Protein AF-A0A9E7EPS4-F1 (afdb_monomer_lite)

Foldseek 3Di:
DVVVVLVCVQCCQVPVPPFAEKEFEPVCLVVLLVQDFAWLLRQQPPQIDHDQPFAFQGKYFYHYRPDPGGFFIWGAHHHSVVSNVVVGDGGTRTDGGCPDCSNVPHPPPPDPDDDDPADPAAPDPDPVLNVVLVVLVVCCVPPVDPVSVVLNSLSRDDLLQQDEAELVVFCVVCVPPQVDAADDSHHYDYDPVDPDRPDHHHHDGDDSCPDPVNLQDDDHPLDPPDSRDDDWPDDDPVIPCAPQPDPVRPHHD

Sequence (253 aa):
MFMSMVHRCHTIPDNPDIMKKFQVDRGAIKFVLSGANIMCPGLTSPGGALDEEVLEETPVAIMAEGKQHALAIGYTKLSAKDIKTINKGIAVDNMHYLNDGLWKGIDLVAGGRGKKARRTAPMSDDVYLKLLVKLYRFLVRRTGSKFNAVILKRLFMSETSWPPIFLKRLITFMNGKDDKIAVIVGTVTDDKRVYEVPAIKVLLRGPKNASTAVNHFGKSPGVPHSHTNPYVRSKGRKFEGARGRRNSRGFRV

Organism: NCBI:txid320322

Structure (mmCIF, N/CA/C/O backbone):
data_AF-A0A9E7EPS4-F1
#
_entry.id   AF-A0A9E7EPS4-F1
#
loop_
_atom_site.group_PDB
_atom_site.id
_atom_site.type_symbol
_atom_site.label_atom_id
_atom_site.label_alt_id
_atom_site.label_comp_id
_atom_site.label_asym_id
_atom_site.label_entity_id
_atom_site.label_seq_id
_atom_site.pdbx_PDB_ins_code
_atom_site.Cartn_x
_atom_site.Cartn_y
_atom_site.Cartn_z
_atom_site.occupancy
_atom_site.B_iso_or_equiv
_atom_site.auth_seq_id
_atom_site.auth_comp_id
_atom_site.auth_asym_id
_atom_site.auth_atom_id
_atom_site.pdbx_PDB_model_num
ATOM 1 N N . MET A 1 1 ? -27.594 -1.404 35.028 1.00 35.81 1 MET A N 1
ATOM 2 C CA . MET A 1 1 ? -28.056 -0.091 35.532 1.00 35.81 1 MET A CA 1
ATOM 3 C C . MET A 1 1 ? -27.652 1.062 34.607 1.00 35.81 1 MET A C 1
ATOM 5 O O . MET A 1 1 ? -28.540 1.744 34.113 1.00 35.81 1 MET A O 1
ATOM 9 N N . PHE A 1 2 ? -26.368 1.206 34.248 1.00 27.19 2 PHE A N 1
ATOM 10 C CA . PHE A 1 2 ? -25.894 2.203 33.265 1.00 27.19 2 PHE A CA 1
ATOM 11 C C . PHE A 1 2 ? -26.658 2.174 31.924 1.00 27.19 2 PHE A C 1
ATOM 13 O O . PHE A 1 2 ? -27.168 3.193 31.471 1.00 27.19 2 PHE A O 1
ATOM 20 N N . MET A 1 3 ? -26.844 0.991 31.326 1.00 26.86 3 MET A N 1
ATOM 21 C CA . MET A 1 3 ? -27.487 0.860 30.005 1.00 26.86 3 MET A CA 1
ATOM 22 C C . MET A 1 3 ? -28.988 1.218 29.999 1.00 26.86 3 MET A C 1
ATOM 24 O O . MET A 1 3 ? -29.496 1.723 29.004 1.00 26.86 3 MET A O 1
ATOM 28 N N . SER A 1 4 ? -29.688 1.039 31.130 1.00 32.72 4 SER A N 1
ATOM 29 C CA . SER A 1 4 ? -31.097 1.449 31.289 1.00 32.72 4 SER A CA 1
ATOM 30 C C . SER A 1 4 ? -31.279 2.950 31.534 1.00 32.72 4 SER A C 1
ATOM 32 O O . SER A 1 4 ? -32.398 3.452 31.460 1.00 32.72 4 SER A O 1
ATOM 34 N N . MET A 1 5 ? -30.201 3.654 31.885 1.00 40.72 5 MET A N 1
ATOM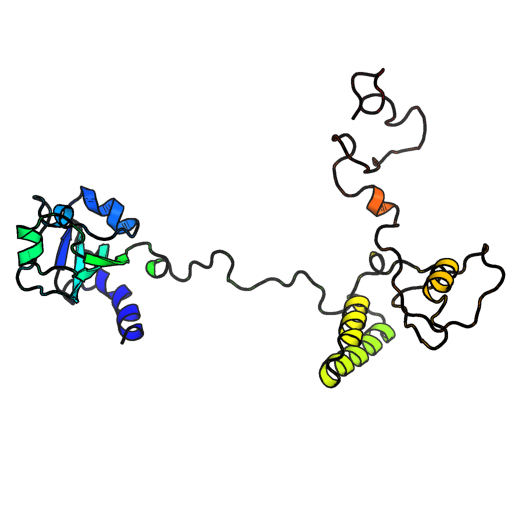 35 C CA . MET A 1 5 ? -30.201 5.101 32.097 1.00 40.72 5 MET A CA 1
ATOM 36 C C . MET A 1 5 ? -29.919 5.825 30.776 1.00 40.72 5 MET A C 1
ATOM 38 O O . MET A 1 5 ? -30.618 6.771 30.444 1.00 40.72 5 MET A O 1
ATOM 42 N N . VAL A 1 6 ? -29.023 5.277 29.945 1.00 43.47 6 VAL A N 1
ATOM 43 C CA . VAL A 1 6 ? -28.695 5.809 28.607 1.00 43.47 6 VAL A CA 1
ATOM 44 C C . VAL A 1 6 ? -29.912 5.856 27.669 1.00 43.47 6 VAL A C 1
ATOM 46 O O . VAL A 1 6 ? -30.093 6.848 26.973 1.00 43.47 6 VAL A O 1
ATOM 49 N N . HIS A 1 7 ? -30.791 4.841 27.678 1.00 42.69 7 HIS A N 1
ATOM 50 C CA . HIS A 1 7 ? -32.054 4.894 26.915 1.00 42.69 7 HIS A CA 1
ATOM 51 C C . HIS A 1 7 ? -33.043 5.946 27.448 1.00 42.69 7 HIS A C 1
ATOM 53 O O . HIS A 1 7 ? -33.836 6.474 26.677 1.00 42.69 7 HIS A O 1
ATOM 59 N N . ARG A 1 8 ? -32.983 6.280 28.746 1.00 43.56 8 ARG A N 1
ATOM 60 C CA . ARG A 1 8 ? -33.836 7.306 29.368 1.00 43.56 8 ARG A CA 1
ATOM 61 C C . ARG A 1 8 ? -33.290 8.728 29.197 1.00 43.56 8 ARG A C 1
ATOM 63 O O . ARG A 1 8 ? -34.082 9.663 29.168 1.00 43.56 8 ARG A O 1
ATOM 70 N N . CYS A 1 9 ? -31.980 8.906 28.998 1.00 48.25 9 CYS A N 1
ATOM 71 C CA . CYS A 1 9 ? -31.356 10.208 28.713 1.00 48.25 9 CYS A CA 1
ATOM 72 C C . CYS A 1 9 ? -31.923 10.894 27.462 1.00 48.25 9 CYS A C 1
ATOM 74 O O . CYS A 1 9 ? -32.048 12.113 27.454 1.00 48.25 9 CYS A O 1
ATOM 76 N N . HIS A 1 10 ? -32.326 10.128 26.443 1.00 51.62 10 HIS A N 1
ATOM 77 C CA . HIS A 1 10 ? -32.941 10.677 25.228 1.00 51.62 10 HIS A CA 1
ATOM 78 C C . HIS A 1 10 ? -34.393 11.140 25.438 1.00 51.62 10 HIS A C 1
ATOM 80 O O . HIS A 1 10 ? -34.855 12.008 24.714 1.00 51.62 10 HIS A O 1
ATOM 86 N N . THR A 1 11 ? -35.095 10.592 26.438 1.00 50.38 11 THR A N 1
ATOM 87 C CA . THR A 1 11 ? -36.493 10.940 26.769 1.00 50.38 11 THR A CA 1
ATOM 88 C C . THR A 1 11 ? -36.623 12.049 27.820 1.00 50.38 11 THR A C 1
ATOM 90 O O . THR A 1 11 ? -37.720 12.526 28.083 1.00 50.38 11 THR A O 1
ATOM 93 N N . ILE A 1 12 ? -35.516 12.447 28.454 1.00 56.62 12 ILE A N 1
ATOM 94 C CA . ILE A 1 12 ? -35.470 13.496 29.489 1.00 56.62 12 ILE A CA 1
ATOM 95 C C . ILE A 1 12 ? -35.707 14.922 28.951 1.00 56.62 12 ILE A C 1
ATOM 97 O O . ILE A 1 12 ? -36.368 15.694 29.644 1.00 56.62 12 ILE A O 1
ATOM 101 N N . PRO A 1 13 ? -35.246 15.298 27.741 1.00 55.12 13 PRO A N 1
ATOM 102 C CA . PRO A 1 13 ? -35.658 16.547 27.103 1.00 55.12 13 PRO A CA 1
ATOM 103 C C . PRO A 1 13 ? -37.181 16.644 26.952 1.00 55.12 13 PRO A C 1
ATOM 105 O O . PRO A 1 13 ? -37.733 17.717 27.167 1.00 55.12 13 PRO A O 1
ATOM 108 N N . ASP A 1 14 ? -37.841 15.521 26.646 1.00 54.41 14 ASP A N 1
ATOM 109 C CA . ASP A 1 14 ? -39.286 15.453 26.400 1.00 54.41 14 ASP A CA 1
ATOM 110 C C . ASP A 1 14 ? -40.120 15.332 27.693 1.00 54.41 14 ASP A C 1
ATOM 112 O O . ASP A 1 14 ? -41.301 15.666 27.688 1.00 54.41 14 ASP A O 1
ATOM 116 N N . ASN A 1 15 ? -39.521 14.889 28.809 1.00 57.03 15 ASN A N 1
ATOM 117 C CA . ASN A 1 15 ? -40.166 14.761 30.125 1.00 57.03 15 ASN A CA 1
ATOM 118 C C . ASN A 1 15 ? -39.258 15.298 31.254 1.00 57.03 15 ASN A C 1
ATOM 120 O O . ASN A 1 15 ? -38.544 14.524 31.906 1.00 57.03 15 ASN A O 1
ATOM 124 N N . PRO A 1 16 ? -39.288 16.614 31.527 1.00 57.41 16 PRO A N 1
ATOM 125 C CA . PRO A 1 16 ? -38.368 17.260 32.462 1.00 57.41 16 PRO A CA 1
ATOM 126 C C . PRO A 1 16 ? -38.610 16.911 33.943 1.00 57.41 16 PRO A C 1
ATOM 128 O O . PRO A 1 16 ? -37.727 17.148 34.761 1.00 57.41 16 PRO A O 1
ATOM 131 N N . ASP A 1 17 ? -39.760 16.339 34.315 1.00 63.94 17 ASP A N 1
ATOM 132 C CA . ASP A 1 17 ? -40.150 16.091 35.720 1.00 63.94 17 ASP A CA 1
ATOM 133 C C . ASP A 1 17 ? -39.676 14.748 36.305 1.00 63.94 17 ASP A C 1
ATOM 135 O O . ASP A 1 17 ? -39.975 14.420 37.449 1.00 63.94 17 ASP A O 1
ATOM 139 N N . ILE A 1 18 ? -38.917 13.956 35.545 1.00 70.19 18 ILE A N 1
ATOM 140 C CA . ILE A 1 18 ? -38.462 12.622 35.979 1.00 70.19 18 ILE A CA 1
ATOM 141 C C . ILE A 1 18 ? -37.335 12.705 37.030 1.00 70.19 18 ILE A C 1
ATOM 143 O O . ILE A 1 18 ? -37.100 11.744 37.764 1.00 70.19 18 ILE A O 1
ATOM 147 N N . MET A 1 19 ? -36.622 13.833 37.114 1.00 75.31 19 MET A N 1
ATOM 148 C CA . MET A 1 19 ? -35.466 14.019 37.999 1.00 75.31 19 MET A CA 1
ATOM 149 C C . MET A 1 19 ? -35.518 15.363 38.725 1.00 75.31 19 MET A C 1
ATOM 151 O O . MET A 1 19 ? -36.170 16.308 38.280 1.00 75.31 19 MET A O 1
ATOM 155 N N . LYS A 1 20 ? -34.776 15.456 39.833 1.00 83.38 20 LYS A N 1
ATOM 156 C CA . LYS A 1 20 ? -34.516 16.720 40.528 1.00 83.38 20 LYS A CA 1
ATOM 157 C C . LYS A 1 20 ? -33.780 17.684 39.589 1.00 83.38 20 LYS A C 1
ATOM 159 O O . LYS A 1 20 ? -32.981 17.248 38.757 1.00 83.38 20 LYS A O 1
ATOM 164 N N . LYS A 1 21 ? -34.079 18.982 39.693 1.00 85.75 21 LYS A N 1
ATOM 165 C CA . LYS A 1 21 ? -33.663 20.003 38.718 1.00 85.75 21 LYS A CA 1
ATOM 166 C C . LYS A 1 21 ? -32.763 21.044 39.360 1.00 85.75 21 LYS A C 1
ATOM 168 O O . LYS A 1 21 ? -33.126 21.606 40.388 1.00 85.75 21 LYS A O 1
ATOM 173 N N . PHE A 1 22 ? -31.662 21.368 38.694 1.00 88.25 22 PHE A N 1
ATOM 174 C CA . PHE A 1 22 ? -30.873 22.572 38.950 1.00 88.25 22 PHE A CA 1
ATOM 175 C C . PHE A 1 22 ? -30.935 23.489 37.737 1.00 88.25 22 PHE A C 1
ATOM 177 O O . PHE A 1 22 ? -30.907 23.020 36.603 1.00 88.25 22 PHE A O 1
ATOM 184 N N . GLN A 1 23 ? -31.004 24.794 37.965 1.00 88.88 23 GLN A N 1
ATOM 185 C CA . GLN A 1 23 ? -31.004 25.798 36.911 1.00 88.88 23 GLN A CA 1
ATOM 186 C C . GLN A 1 23 ? -29.657 26.509 36.872 1.00 88.88 23 GLN A C 1
ATOM 188 O O . GLN A 1 23 ? -29.150 26.949 37.902 1.00 88.88 23 GLN A O 1
ATOM 193 N N . VAL A 1 24 ? -29.102 26.614 35.668 1.00 88.38 24 VAL A N 1
ATOM 194 C CA . VAL A 1 24 ? -27.830 27.274 35.379 1.00 88.38 24 VAL A CA 1
ATOM 195 C C . VAL A 1 24 ? -28.083 28.614 34.691 1.00 88.38 24 VAL A C 1
ATOM 197 O O . VAL A 1 24 ? -28.964 28.725 33.831 1.00 88.38 24 VAL A O 1
ATOM 200 N N . ASP A 1 25 ? -27.281 29.615 35.045 1.00 88.06 25 ASP A N 1
ATOM 201 C CA . ASP A 1 25 ? -27.338 30.950 34.453 1.00 88.06 25 ASP A CA 1
ATOM 202 C C . ASP A 1 25 ? -26.981 31.000 32.960 1.00 88.06 25 ASP A C 1
ATOM 204 O O . ASP A 1 25 ? -26.343 30.108 32.392 1.00 88.06 25 ASP A O 1
ATOM 208 N N . ARG A 1 26 ? -27.361 32.101 32.295 1.00 83.25 26 ARG A N 1
ATOM 209 C CA . ARG A 1 26 ? -27.045 32.320 30.869 1.00 83.25 26 ARG A CA 1
ATOM 210 C C . ARG A 1 26 ? -25.553 32.223 30.539 1.00 83.25 26 ARG A C 1
ATOM 212 O O . ARG A 1 26 ? -25.209 31.810 29.429 1.00 83.25 26 ARG A O 1
ATOM 219 N N . GLY A 1 27 ? -24.680 32.610 31.470 1.00 83.38 27 GLY A N 1
ATOM 220 C CA . GLY A 1 27 ? -23.228 32.613 31.285 1.00 83.38 27 GLY A CA 1
ATOM 221 C C . GLY A 1 27 ? -22.645 31.206 31.166 1.00 83.38 27 GLY A C 1
ATOM 222 O O . GLY A 1 27 ? -21.786 30.960 30.314 1.00 83.38 27 GLY A O 1
ATOM 223 N N . ALA A 1 28 ? -23.151 30.261 31.958 1.00 83.56 28 ALA A N 1
ATOM 224 C CA . ALA A 1 28 ? -22.661 28.892 31.989 1.00 83.56 28 ALA A CA 1
ATOM 225 C C . ALA A 1 28 ? -23.254 27.981 30.895 1.00 83.56 28 ALA A C 1
ATOM 227 O O . ALA A 1 28 ? -22.637 26.963 30.576 1.00 83.56 28 ALA A O 1
ATOM 228 N N . ILE A 1 29 ? -24.356 28.360 30.224 1.00 85.94 29 ILE A N 1
ATOM 229 C CA . ILE A 1 29 ? -24.986 27.557 29.144 1.00 85.94 29 ILE A CA 1
ATOM 230 C C . ILE A 1 29 ? -23.969 27.112 28.081 1.00 85.94 29 ILE A C 1
ATOM 232 O O . ILE A 1 29 ? -23.936 25.942 27.696 1.00 85.94 29 ILE A O 1
ATOM 236 N N . LYS A 1 30 ? -23.117 28.027 27.599 1.00 83.50 30 LYS A N 1
ATOM 237 C CA . LYS A 1 30 ? -22.128 27.722 26.549 1.00 83.50 30 LYS A CA 1
ATOM 238 C C . LYS A 1 30 ? -21.113 26.667 27.004 1.00 83.50 30 LYS A C 1
ATOM 240 O O . LYS A 1 30 ? -20.706 25.824 26.205 1.00 83.50 30 LYS A O 1
ATOM 245 N N . PHE A 1 31 ? -20.710 26.718 28.270 1.00 86.44 31 PHE A N 1
ATOM 246 C CA . PHE A 1 31 ? -19.726 25.801 28.841 1.00 86.44 31 PHE A CA 1
ATOM 247 C C . PHE A 1 31 ? -20.326 24.411 29.062 1.00 86.44 31 PHE A C 1
ATOM 249 O O . PHE A 1 31 ? -19.688 23.418 28.720 1.00 86.44 31 PHE A O 1
ATOM 256 N N . VAL A 1 32 ? -21.581 24.338 29.516 1.00 85.62 32 VAL A N 1
ATOM 257 C CA . VAL A 1 32 ? -22.315 23.071 29.665 1.00 85.62 32 VAL A CA 1
ATOM 258 C C . VAL A 1 32 ? -22.517 22.385 28.311 1.00 85.62 32 VAL A C 1
ATOM 260 O O . VAL A 1 32 ? -22.244 21.195 28.186 1.00 85.62 32 VAL A O 1
ATOM 263 N N . LEU A 1 33 ? -22.885 23.139 27.266 1.00 83.19 33 LEU A N 1
ATOM 264 C CA . LEU A 1 33 ? -22.990 22.630 25.887 1.00 83.19 33 LEU A CA 1
ATOM 265 C C . LEU A 1 33 ? -21.646 22.218 25.267 1.00 83.19 33 LEU A C 1
ATOM 267 O O . LEU A 1 33 ? -21.624 21.561 24.229 1.00 83.19 33 LEU A O 1
ATOM 271 N N . SER A 1 34 ? -20.534 22.623 25.879 1.00 82.62 34 SER A N 1
ATOM 272 C CA . SER A 1 34 ? -19.182 22.206 25.491 1.00 82.62 34 SER A CA 1
ATOM 273 C C . SER A 1 34 ? -18.674 21.025 26.331 1.00 82.62 34 SER A C 1
ATOM 275 O O . SER A 1 34 ? -17.521 20.628 26.179 1.00 82.62 34 SER A O 1
ATOM 277 N N . GLY A 1 35 ? -19.506 20.478 27.226 1.00 82.69 35 GLY A N 1
ATOM 278 C CA . GLY A 1 35 ? -19.168 19.341 28.082 1.00 82.69 35 GLY A CA 1
ATOM 279 C C . GLY A 1 35 ? -18.370 19.676 29.338 1.00 82.69 35 GLY A C 1
ATOM 280 O O . GLY A 1 35 ? -17.781 18.779 29.934 1.00 82.69 35 GLY A O 1
ATOM 281 N N . ALA A 1 36 ? -18.322 20.943 29.755 1.00 87.50 36 ALA A N 1
ATOM 282 C CA . ALA A 1 36 ? -17.682 21.308 31.015 1.00 87.50 36 ALA A CA 1
ATOM 283 C C . ALA A 1 36 ? -18.508 20.835 32.226 1.00 87.50 36 ALA A C 1
ATOM 285 O O . ALA A 1 36 ? -19.740 20.748 32.158 1.00 87.50 36 ALA A O 1
ATOM 286 N N . ASN A 1 37 ? -17.822 20.582 33.344 1.00 90.62 37 ASN A N 1
ATOM 287 C CA . ASN A 1 37 ? -18.461 20.377 34.645 1.00 90.62 37 ASN A CA 1
ATOM 288 C C . ASN A 1 37 ? -19.099 21.677 35.145 1.00 90.62 37 ASN A C 1
ATOM 290 O O . ASN A 1 37 ? -18.648 22.776 34.810 1.00 90.62 37 ASN A O 1
ATOM 294 N N . ILE A 1 38 ? -20.133 21.550 35.973 1.00 89.25 38 ILE A N 1
ATOM 295 C CA . ILE A 1 38 ? -20.879 22.704 36.474 1.00 89.25 38 ILE A CA 1
ATOM 296 C C . ILE A 1 38 ? -20.279 23.149 37.796 1.00 89.25 38 ILE A C 1
ATOM 298 O O . ILE A 1 38 ? -20.146 22.377 38.746 1.00 89.25 38 ILE A O 1
ATOM 302 N N . MET A 1 39 ? -19.920 24.425 37.838 1.00 90.88 39 MET A N 1
ATOM 303 C CA . MET A 1 39 ? -19.278 25.061 38.980 1.00 90.88 39 MET A CA 1
ATOM 304 C C . MET A 1 39 ? -20.328 25.696 39.895 1.00 90.88 39 MET A C 1
ATOM 306 O O . MET A 1 39 ? -21.335 26.206 39.401 1.00 90.88 39 MET A O 1
ATOM 310 N N . CYS A 1 40 ? -20.066 25.739 41.206 1.00 87.44 40 CYS A N 1
ATOM 311 C CA . CYS A 1 40 ? -20.977 26.344 42.190 1.00 87.44 40 CYS A CA 1
ATOM 312 C C . CYS A 1 40 ? -21.449 27.767 41.810 1.00 87.44 40 CYS A C 1
ATOM 314 O O . CYS A 1 40 ? -22.654 28.003 41.881 1.00 87.44 40 CYS A O 1
ATOM 316 N N . PRO A 1 41 ? -20.581 28.681 41.313 1.00 87.38 41 PRO A N 1
ATOM 317 C CA . PRO A 1 41 ? -20.998 30.036 40.933 1.00 87.38 41 PRO A CA 1
ATOM 318 C C . PRO A 1 41 ? -22.074 30.103 39.843 1.00 87.38 41 PRO A C 1
ATOM 320 O O . PRO A 1 41 ? -22.850 31.050 39.815 1.00 87.38 41 PRO A O 1
ATOM 323 N N . GLY A 1 42 ? -22.132 29.109 38.948 1.00 84.50 42 GLY A N 1
ATOM 324 C CA . GLY A 1 42 ? -23.128 29.069 37.869 1.00 84.50 42 GLY A CA 1
ATOM 325 C C . GLY A 1 42 ? -24.531 28.668 38.338 1.00 84.50 42 GLY A C 1
ATOM 326 O O . GLY A 1 42 ? -25.482 28.777 37.566 1.00 84.50 42 GLY A O 1
ATOM 327 N N . LEU A 1 43 ? -24.651 28.188 39.583 1.00 84.81 43 LEU A N 1
ATOM 328 C CA . LEU A 1 43 ? -25.903 27.771 40.225 1.00 84.81 43 LEU A CA 1
ATOM 329 C C . LEU A 1 43 ? -26.359 28.741 41.325 1.00 84.81 43 LEU A C 1
ATOM 331 O O . LEU A 1 43 ? -27.538 28.766 41.663 1.00 84.81 43 LEU A O 1
ATOM 335 N N . THR A 1 44 ? -25.435 29.514 41.901 1.00 84.81 44 THR A N 1
ATOM 336 C CA . THR A 1 44 ? -25.691 30.480 42.985 1.00 84.81 44 THR A CA 1
ATOM 337 C C . THR A 1 44 ? -25.866 31.918 42.488 1.00 84.81 44 THR A C 1
ATOM 339 O O . THR A 1 44 ? -26.144 32.815 43.285 1.00 84.81 44 THR A O 1
ATOM 342 N N . SER A 1 45 ? -25.688 32.165 41.189 1.00 83.62 45 SER A N 1
ATOM 343 C CA . SER A 1 45 ? -25.927 33.465 40.563 1.00 83.62 45 SER A CA 1
ATOM 344 C C . SER A 1 45 ? -27.433 33.788 40.487 1.00 83.62 45 SER A C 1
ATOM 346 O O . SER A 1 45 ? -28.261 32.895 40.652 1.00 83.62 45 SER A O 1
ATOM 348 N N . PRO A 1 46 ? -27.839 35.047 40.218 1.00 80.81 46 PRO A N 1
ATOM 349 C CA . PRO A 1 46 ? -29.255 35.445 40.214 1.00 80.81 46 PRO A CA 1
ATOM 350 C C . PRO A 1 46 ? -30.153 34.670 39.233 1.00 80.81 46 PRO A C 1
ATOM 352 O O . PRO A 1 46 ? -31.368 34.651 39.402 1.00 80.81 46 PRO A O 1
ATOM 355 N N . GLY A 1 47 ? -29.563 34.064 38.197 1.00 79.12 47 GLY A N 1
ATOM 356 C CA . GLY A 1 47 ? -30.256 33.215 37.222 1.00 79.12 47 GLY A CA 1
ATOM 357 C C . GLY A 1 47 ? -30.214 31.718 37.548 1.00 79.12 47 GLY A C 1
ATOM 358 O O . GLY A 1 47 ? -30.841 30.927 36.839 1.00 79.12 47 GLY A O 1
ATOM 359 N N . GLY A 1 48 ? -29.476 31.328 38.591 1.00 81.56 48 GLY A N 1
ATOM 360 C CA . GLY A 1 48 ? -29.345 29.958 39.063 1.00 81.56 48 GLY A CA 1
ATOM 361 C C . GLY A 1 48 ? -30.378 29.615 40.136 1.00 81.56 48 GLY A C 1
ATOM 362 O O . GLY A 1 48 ? -30.725 30.436 40.983 1.00 81.56 48 GLY A O 1
ATOM 363 N N . ALA A 1 49 ? -30.892 28.388 40.092 1.00 83.50 49 ALA A N 1
ATOM 364 C CA . ALA A 1 49 ? -31.848 27.881 41.071 1.00 83.50 49 ALA A CA 1
ATOM 365 C C . ALA A 1 49 ? -31.468 26.459 41.486 1.00 83.50 49 ALA A C 1
ATOM 367 O O . ALA A 1 49 ? -31.108 25.623 40.655 1.00 83.50 49 ALA A O 1
ATOM 368 N N . LEU A 1 50 ? -31.553 26.196 42.787 1.00 83.56 50 LEU A N 1
ATOM 369 C CA . LEU A 1 50 ? -31.164 24.938 43.416 1.00 83.56 50 LEU A CA 1
ATOM 370 C C . LEU A 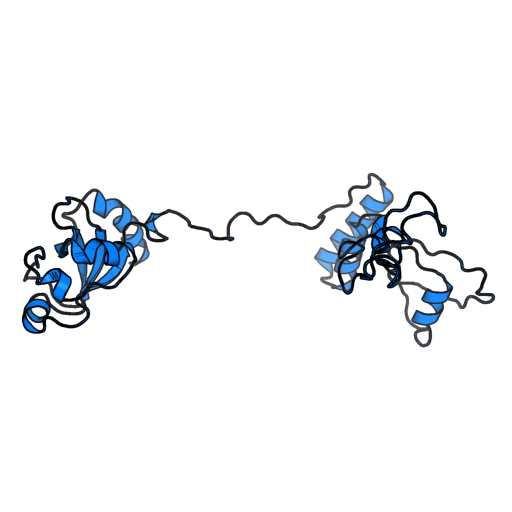1 50 ? -32.360 24.375 44.181 1.00 83.56 50 LEU A C 1
ATOM 372 O O . LEU A 1 50 ? -32.988 25.104 44.949 1.00 83.56 50 LEU A O 1
ATOM 376 N N . ASP A 1 51 ? -32.632 23.085 44.007 1.00 83.31 51 ASP A N 1
ATOM 377 C CA . ASP A 1 51 ? -33.528 22.335 44.889 1.00 83.31 51 ASP A CA 1
ATOM 378 C C . ASP A 1 51 ? -32.747 21.930 46.154 1.00 83.31 51 ASP A C 1
ATOM 380 O O . ASP A 1 51 ? -31.702 21.282 46.070 1.00 83.31 51 ASP A O 1
ATOM 384 N N . GLU A 1 52 ? -33.214 22.365 47.326 1.00 77.44 52 GLU A N 1
ATOM 385 C CA . GLU A 1 52 ? -32.497 22.238 48.604 1.00 77.44 52 GLU A CA 1
ATOM 386 C C . GLU A 1 52 ? -32.499 20.816 49.180 1.00 77.44 52 GLU A C 1
ATOM 388 O O . GLU A 1 52 ? -31.735 20.522 50.102 1.00 77.44 52 GLU A O 1
ATOM 393 N N . GLU A 1 53 ? -33.330 19.928 48.635 1.00 80.31 53 GLU A N 1
ATOM 394 C CA . GLU A 1 53 ? -33.461 18.542 49.092 1.00 80.31 53 GLU A CA 1
ATOM 395 C C . GLU A 1 53 ? -32.398 17.604 48.499 1.00 80.31 53 GLU A C 1
ATOM 397 O O . GLU A 1 53 ? -32.350 16.421 48.837 1.00 80.31 53 GLU A O 1
ATOM 402 N N . VAL A 1 54 ? -31.550 18.102 47.596 1.00 81.88 54 VAL A N 1
ATOM 403 C CA . VAL A 1 54 ? -30.593 17.270 46.862 1.00 81.88 54 VAL A CA 1
ATOM 404 C C . VAL A 1 54 ? -29.331 17.016 47.692 1.00 81.88 54 VAL A C 1
ATOM 406 O O . VAL A 1 54 ? -28.603 17.941 48.069 1.00 81.88 54 VAL A O 1
ATOM 409 N N . LEU A 1 55 ? -29.070 15.732 47.942 1.00 83.25 55 LEU A N 1
ATOM 410 C CA . LEU A 1 55 ? -27.883 15.226 48.629 1.00 83.25 55 LEU A CA 1
ATOM 411 C C . LEU A 1 55 ? -26.716 15.007 47.649 1.00 83.25 55 LEU A C 1
ATOM 413 O O . LEU A 1 55 ? -26.851 15.150 46.429 1.00 83.25 55 LEU A O 1
ATOM 417 N N . GLU A 1 56 ? -25.550 14.666 48.190 1.00 84.81 56 GLU A N 1
ATOM 418 C CA . GLU A 1 56 ? -24.386 14.249 47.401 1.00 84.81 56 GLU A CA 1
ATOM 419 C C . GLU A 1 56 ? -24.688 12.978 46.585 1.00 84.81 56 GLU A C 1
ATOM 421 O O . GLU A 1 56 ? -25.580 12.201 46.926 1.00 84.81 56 GLU A O 1
ATOM 426 N N . GLU A 1 57 ? -23.981 12.800 45.466 1.00 85.69 57 GLU A N 1
ATOM 427 C CA . GLU A 1 57 ? -24.086 11.655 44.544 1.00 85.69 57 GLU A CA 1
ATOM 428 C C . GLU A 1 57 ? -25.481 11.408 43.936 1.00 85.69 57 GLU A C 1
ATOM 430 O O . GLU A 1 57 ? -25.771 10.342 43.385 1.00 85.69 57 GLU A O 1
ATOM 435 N N . THR A 1 58 ? -26.361 12.407 43.968 1.00 83.44 58 THR A N 1
ATOM 436 C CA . THR A 1 58 ? -27.715 12.306 43.415 1.00 83.44 58 THR A CA 1
ATOM 437 C C . THR A 1 58 ? -27.710 12.710 41.932 1.00 83.44 58 THR A C 1
ATOM 439 O O . THR A 1 58 ? -27.048 13.684 41.564 1.00 83.44 58 THR A O 1
ATOM 442 N N . PRO A 1 59 ? -28.420 11.988 41.041 1.00 85.88 59 PRO A N 1
ATOM 443 C CA . PRO A 1 59 ? -28.542 12.386 39.642 1.00 85.88 59 PRO A CA 1
ATOM 444 C C . PRO A 1 59 ? -29.466 13.601 39.504 1.00 85.88 59 PRO A C 1
ATOM 446 O O . PRO A 1 59 ? -30.582 13.609 40.029 1.00 85.88 59 PRO A O 1
ATOM 449 N N . VAL A 1 60 ? -29.017 14.614 38.764 1.00 87.00 60 VAL A N 1
ATOM 450 C CA . VAL A 1 60 ? -29.734 15.886 38.603 1.00 87.00 60 VAL A CA 1
ATOM 451 C C . VAL A 1 60 ? -29.830 16.269 37.128 1.00 87.00 60 VAL A C 1
ATOM 453 O O . VAL A 1 60 ? -28.868 16.132 36.365 1.00 87.00 60 VAL A O 1
ATOM 456 N N . ALA A 1 61 ? -31.000 16.768 36.727 1.00 87.00 61 ALA A N 1
ATOM 457 C CA . ALA A 1 61 ? -31.213 17.409 35.435 1.00 87.00 61 ALA A CA 1
ATOM 458 C C . ALA A 1 61 ? -30.802 18.883 35.510 1.00 87.00 61 ALA A C 1
ATOM 460 O O . ALA A 1 61 ? -31.207 19.606 36.422 1.00 87.00 61 ALA A O 1
ATOM 461 N N . ILE A 1 62 ? -30.031 19.344 34.530 1.00 87.50 62 ILE A N 1
ATOM 462 C CA . ILE A 1 62 ? -29.557 20.725 34.461 1.00 87.50 62 ILE A CA 1
ATOM 463 C C . ILE A 1 62 ? -30.382 21.493 33.434 1.00 87.50 62 ILE A C 1
ATOM 465 O O . ILE A 1 62 ? -30.328 21.208 32.238 1.00 87.50 62 ILE A O 1
ATOM 469 N N . MET A 1 63 ? -31.119 22.490 33.904 1.00 87.00 63 MET A N 1
ATOM 470 C CA . MET A 1 63 ? -31.990 23.360 33.123 1.00 87.00 63 MET A CA 1
ATOM 471 C C . MET A 1 63 ? -31.277 24.669 32.775 1.00 87.00 63 MET A C 1
ATOM 473 O O . MET A 1 63 ? -30.473 25.181 33.554 1.00 87.00 63 MET A O 1
ATOM 477 N N . ALA A 1 64 ? -31.588 25.234 31.608 1.00 84.88 64 ALA A N 1
ATOM 478 C CA . ALA A 1 64 ? -31.127 26.573 31.249 1.00 84.88 64 ALA A CA 1
ATOM 479 C C . ALA A 1 64 ? -32.100 27.634 31.767 1.00 84.88 64 ALA A C 1
ATOM 481 O O . ALA A 1 64 ? -33.313 27.476 31.617 1.00 84.88 64 ALA A O 1
ATOM 482 N N . GLU A 1 65 ? -31.578 28.760 32.246 1.00 82.00 65 GLU A N 1
ATOM 483 C CA . GLU A 1 65 ? -32.383 29.957 32.479 1.00 82.00 65 GLU A CA 1
ATOM 484 C C . GLU A 1 65 ? -33.194 30.329 31.215 1.00 82.00 65 GLU A C 1
ATOM 486 O O . GLU A 1 65 ? -32.643 30.552 30.132 1.00 82.00 65 GLU A O 1
ATOM 491 N N . GLY A 1 66 ? -34.525 30.361 31.343 1.00 79.31 66 GLY A N 1
ATOM 492 C CA . GLY A 1 66 ? -35.445 30.722 30.259 1.00 79.31 66 GLY A CA 1
ATOM 493 C C . GLY A 1 66 ? -35.754 29.616 29.241 1.00 79.31 66 GLY A C 1
ATOM 494 O O . GLY A 1 66 ? -36.369 29.910 28.215 1.00 79.31 66 GLY A O 1
ATOM 495 N N . LYS A 1 67 ? -35.362 28.354 29.485 1.00 77.56 67 LYS A N 1
ATOM 496 C CA . LYS A 1 67 ? -35.715 27.213 28.618 1.00 77.56 67 LYS A CA 1
ATOM 497 C C . LYS A 1 67 ? -36.447 26.109 29.377 1.00 77.56 67 LYS A C 1
ATOM 499 O O . LYS A 1 67 ? -36.163 25.840 30.534 1.00 77.56 67 LYS A O 1
ATOM 504 N N . GLN A 1 68 ? -37.343 25.427 28.664 1.00 71.50 68 GLN A N 1
ATOM 505 C CA . GLN A 1 68 ? -38.156 24.325 29.199 1.00 71.50 68 GLN A CA 1
ATOM 506 C C . GLN A 1 68 ? -37.460 22.952 29.152 1.00 71.50 68 GLN A C 1
ATOM 508 O O . GLN A 1 68 ? -37.924 22.019 29.793 1.00 71.50 68 GLN A O 1
ATOM 513 N N . HIS A 1 69 ? -36.352 22.820 28.413 1.00 77.38 69 HIS A N 1
ATOM 514 C CA . HIS A 1 69 ? -35.664 21.543 28.184 1.00 77.38 69 HIS A CA 1
ATOM 515 C C . HIS A 1 69 ? -34.335 21.480 28.948 1.00 77.38 69 HIS A C 1
ATOM 517 O O . HIS A 1 69 ? -33.631 22.491 29.059 1.00 77.38 69 HIS A O 1
ATOM 523 N N . ALA A 1 70 ? -33.974 20.285 29.419 1.00 80.12 70 ALA A N 1
ATOM 524 C CA . ALA A 1 70 ? -32.692 20.033 30.069 1.00 80.12 70 ALA A CA 1
ATOM 525 C C . ALA A 1 70 ? -31.522 20.153 29.073 1.00 80.12 70 ALA A C 1
ATOM 527 O O . ALA A 1 70 ? -31.585 19.670 27.943 1.00 80.12 70 ALA A O 1
ATOM 528 N N . LEU A 1 71 ? -30.442 20.801 29.507 1.00 81.94 71 LEU A N 1
ATOM 529 C CA . LEU A 1 71 ? -29.190 20.949 28.763 1.00 81.94 71 LEU A CA 1
ATOM 530 C C . LEU A 1 71 ? -28.233 19.785 28.998 1.00 81.94 71 LEU A C 1
ATOM 532 O O . LEU A 1 71 ? -27.473 19.429 28.101 1.00 81.94 71 LEU A O 1
ATOM 536 N N . ALA A 1 72 ? -28.210 19.258 30.218 1.00 84.62 72 ALA A N 1
ATOM 537 C CA . ALA A 1 72 ? -27.276 18.224 30.629 1.00 84.62 72 ALA A CA 1
ATOM 538 C C . ALA A 1 72 ? -27.821 17.418 31.808 1.00 84.62 72 ALA A C 1
ATOM 540 O O . ALA A 1 72 ? -28.770 17.822 32.481 1.00 84.62 72 ALA A O 1
ATOM 541 N N . ILE A 1 73 ? -27.200 16.270 32.044 1.00 86.81 73 ILE A N 1
ATOM 542 C CA . ILE A 1 73 ? -27.462 15.362 33.153 1.00 86.81 73 ILE A CA 1
ATOM 543 C C . ILE A 1 73 ? -26.124 15.093 33.831 1.00 86.81 73 ILE A C 1
ATOM 545 O O . ILE A 1 73 ? -25.115 14.834 33.165 1.00 86.81 73 ILE A O 1
ATOM 549 N N . GLY A 1 74 ? -26.118 15.138 35.157 1.00 87.94 74 GLY A N 1
ATOM 550 C CA . GLY A 1 74 ? -24.913 14.923 35.943 1.00 87.94 74 GLY A CA 1
ATOM 551 C C . GLY A 1 74 ? -25.198 14.416 37.348 1.00 87.94 74 GLY A C 1
ATOM 552 O O . GLY A 1 74 ? -26.354 14.320 37.757 1.00 87.94 74 GLY A O 1
ATOM 553 N N . TYR A 1 75 ? -24.132 14.099 38.074 1.00 89.31 75 TYR A N 1
ATOM 554 C CA . TYR A 1 75 ? -24.186 13.718 39.487 1.00 89.31 75 TYR A CA 1
ATOM 555 C C . TYR A 1 75 ? -23.656 14.850 40.364 1.00 89.31 75 TYR A C 1
ATOM 557 O O . TYR A 1 75 ? -22.640 15.470 40.035 1.00 89.31 75 TYR A O 1
ATOM 565 N N . THR A 1 76 ? -24.331 15.128 41.479 1.00 88.94 76 THR A N 1
ATOM 566 C CA . THR A 1 76 ? -23.853 16.101 42.468 1.00 88.94 76 THR A CA 1
ATOM 567 C C . THR A 1 76 ? -22.598 15.611 43.170 1.00 88.94 76 THR A C 1
ATOM 569 O O . THR A 1 76 ? -22.544 14.490 43.668 1.00 88.94 76 THR A O 1
ATOM 572 N N . LYS A 1 77 ? -21.590 16.480 43.247 1.00 88.88 77 LYS A N 1
ATOM 573 C CA . LYS A 1 77 ? -20.399 16.277 44.084 1.00 88.88 77 LYS A CA 1
ATOM 574 C C . LYS A 1 77 ? -20.533 16.893 45.470 1.00 88.88 77 LYS A C 1
ATOM 576 O O . LYS A 1 77 ? -19.853 16.460 46.386 1.00 88.88 77 LYS A O 1
ATOM 581 N N . LEU A 1 78 ? -21.366 17.921 45.589 1.00 87.75 78 LEU A N 1
ATOM 582 C CA . LEU A 1 78 ? -21.649 18.640 46.825 1.00 87.75 78 LEU A CA 1
ATOM 583 C C . LEU A 1 78 ? -23.161 18.657 47.045 1.00 87.75 78 LEU A C 1
ATOM 585 O O . LEU A 1 78 ? -23.925 18.680 46.074 1.00 87.75 78 LEU A O 1
ATOM 589 N N . SER A 1 79 ? -23.594 18.681 48.304 1.00 87.81 79 SER A N 1
ATOM 590 C CA . SER A 1 79 ? -25.010 18.852 48.628 1.00 87.81 79 SER A CA 1
ATOM 591 C C . SER A 1 79 ? -25.506 20.248 48.224 1.00 87.81 79 SER A C 1
ATOM 593 O O . SER A 1 79 ? -24.732 21.209 48.151 1.00 87.81 79 SER A O 1
ATOM 595 N N . ALA A 1 80 ? -26.814 20.406 48.005 1.00 84.38 80 ALA A N 1
ATOM 596 C CA . ALA A 1 80 ? -27.397 21.706 47.653 1.00 84.38 80 ALA A CA 1
ATOM 597 C C . ALA A 1 80 ? -27.112 22.805 48.701 1.00 84.38 80 ALA A C 1
ATOM 599 O O . ALA A 1 80 ? -26.992 23.984 48.358 1.00 84.38 80 ALA A O 1
ATOM 600 N N . LYS A 1 81 ? -26.955 22.418 49.973 1.00 86.00 81 LYS A N 1
ATOM 601 C CA . LYS A 1 81 ? -26.633 23.322 51.089 1.00 86.00 81 LYS A CA 1
ATOM 602 C C . LYS A 1 81 ? -25.166 23.753 51.065 1.00 86.00 81 LYS A C 1
ATOM 604 O O . LYS A 1 81 ? -24.856 24.929 51.279 1.00 86.00 81 LYS A O 1
ATOM 609 N N . ASP A 1 82 ? -24.274 22.831 50.723 1.00 85.12 82 ASP A N 1
ATOM 610 C CA . ASP A 1 82 ? -22.836 23.099 50.657 1.00 85.12 82 ASP A CA 1
ATOM 611 C C . ASP A 1 82 ? -22.475 23.939 49.429 1.00 85.12 82 ASP A C 1
ATOM 613 O O . ASP A 1 82 ? -21.615 24.818 49.510 1.00 85.12 82 ASP A O 1
ATOM 617 N N . ILE A 1 83 ? -23.200 23.766 48.317 1.00 86.12 83 ILE A N 1
ATOM 618 C CA . ILE A 1 83 ? -23.043 24.582 47.101 1.00 86.12 83 ILE A CA 1
ATOM 619 C C . ILE A 1 83 ? -23.300 26.066 47.395 1.00 86.12 83 ILE A C 1
ATOM 621 O O . ILE A 1 83 ? -22.518 26.919 46.961 1.00 86.12 83 ILE A O 1
ATOM 625 N N . LYS A 1 84 ? -24.353 26.380 48.165 1.00 83.56 84 LYS A N 1
ATOM 626 C CA . LYS A 1 84 ? -24.677 27.760 48.565 1.00 83.56 84 LYS A CA 1
ATOM 627 C C . LYS A 1 84 ? -23.611 28.362 49.483 1.00 83.56 84 LYS A C 1
ATOM 629 O O . LYS A 1 84 ? -23.302 29.544 49.361 1.00 83.56 84 LYS A O 1
ATOM 634 N N . THR A 1 85 ? -23.040 27.552 50.373 1.00 86.25 85 THR A N 1
ATOM 635 C CA . THR A 1 85 ? -22.117 28.020 51.419 1.00 86.25 85 THR A CA 1
ATOM 636 C C . THR A 1 85 ? -20.689 28.203 50.901 1.00 86.25 85 THR A C 1
ATOM 638 O O . THR A 1 85 ? -20.054 29.221 51.165 1.00 86.25 85 THR A O 1
ATOM 641 N N . ILE A 1 86 ? -20.171 27.231 50.146 1.00 84.06 86 ILE A N 1
ATOM 642 C CA . ILE A 1 86 ? -18.762 27.189 49.727 1.00 84.06 86 ILE A CA 1
ATOM 643 C C . ILE A 1 86 ? -18.528 28.066 48.484 1.00 84.06 86 ILE A C 1
ATOM 645 O O . ILE A 1 86 ? -17.445 28.632 48.327 1.00 84.06 86 ILE A O 1
ATOM 649 N N . ASN A 1 87 ? -19.536 28.200 47.608 1.00 77.81 87 ASN A N 1
ATOM 650 C CA . ASN A 1 87 ? -19.570 29.040 46.395 1.00 77.81 87 ASN A CA 1
ATOM 651 C C . ASN A 1 87 ? -18.309 28.977 45.492 1.00 77.81 87 ASN A C 1
ATOM 653 O O . ASN A 1 87 ? -18.033 29.869 44.689 1.00 77.81 87 ASN A O 1
ATOM 657 N N . LYS A 1 88 ? -17.509 27.917 45.620 1.00 83.44 88 LYS A N 1
ATOM 658 C CA . LYS A 1 88 ? -16.270 27.659 44.881 1.00 83.44 88 LYS A CA 1
ATOM 659 C C . LYS A 1 88 ? -16.145 26.155 44.660 1.00 83.44 88 LYS A C 1
ATOM 661 O O . LYS A 1 88 ? -16.519 25.371 45.523 1.00 83.44 88 LYS A O 1
ATOM 666 N N . GLY A 1 89 ? -15.580 25.766 43.520 1.00 85.44 89 GLY A N 1
ATOM 667 C CA . GLY A 1 89 ? -15.393 24.359 43.160 1.00 85.44 89 GLY A CA 1
ATOM 668 C C . GLY A 1 89 ? -16.499 23.793 42.268 1.00 85.44 89 GLY A C 1
ATOM 669 O O . GLY A 1 89 ? -17.345 24.524 41.746 1.00 85.44 89 GLY A O 1
ATOM 670 N N . ILE A 1 90 ? -16.419 22.483 42.039 1.00 88.94 90 ILE A N 1
ATOM 671 C CA . ILE A 1 90 ? -17.314 21.736 41.150 1.00 88.94 90 ILE A CA 1
ATOM 672 C C . ILE A 1 90 ? -18.551 21.318 41.948 1.00 88.94 90 ILE A C 1
ATOM 674 O O . ILE A 1 90 ? -18.422 20.615 42.946 1.00 88.94 90 ILE A O 1
ATOM 678 N N . ALA A 1 91 ? -19.731 21.727 41.490 1.00 87.00 91 ALA A N 1
ATOM 679 C CA . ALA A 1 91 ? -21.009 21.360 42.095 1.00 87.00 91 ALA A CA 1
ATOM 680 C C . ALA A 1 91 ? -21.554 20.047 41.518 1.00 87.00 91 ALA A C 1
ATOM 682 O O . ALA A 1 91 ? -21.999 19.173 42.262 1.00 87.00 91 ALA A O 1
ATOM 683 N N . VAL A 1 92 ? -21.511 19.905 40.188 1.00 88.25 92 VAL A N 1
ATOM 684 C CA . VAL A 1 92 ? -22.066 18.751 39.467 1.00 88.25 92 VAL A CA 1
ATOM 685 C C . VAL A 1 92 ? -21.079 18.288 38.401 1.00 88.25 92 VAL A C 1
ATOM 687 O O . VAL A 1 92 ? -20.622 19.082 37.571 1.00 88.25 92 VAL A O 1
ATOM 690 N N . ASP A 1 93 ? -20.781 16.993 38.411 1.00 88.69 93 ASP A N 1
ATOM 691 C CA . ASP A 1 93 ? -20.040 16.340 37.339 1.00 88.69 93 ASP A CA 1
ATOM 692 C C . ASP A 1 93 ? -20.969 16.079 36.160 1.00 88.69 93 ASP A C 1
ATOM 694 O O . ASP A 1 93 ? -21.981 15.384 36.284 1.00 88.69 93 ASP A O 1
ATOM 698 N N . ASN A 1 94 ? -20.620 16.643 35.008 1.00 85.88 94 ASN A N 1
ATOM 699 C CA . ASN A 1 94 ? -21.411 16.509 33.796 1.00 85.88 94 ASN A CA 1
ATOM 700 C C . ASN A 1 94 ? -21.162 15.127 33.174 1.00 85.88 94 ASN A C 1
ATOM 702 O O . ASN A 1 94 ? -20.027 14.793 32.834 1.00 85.88 94 ASN A O 1
ATOM 706 N N . MET A 1 95 ? -22.212 14.317 33.031 1.00 80.38 95 MET A N 1
ATOM 707 C CA . MET A 1 95 ? -22.117 12.996 32.404 1.00 80.38 95 MET A CA 1
ATOM 708 C C . MET A 1 95 ? -22.533 13.004 30.941 1.00 80.38 95 MET A C 1
ATOM 710 O O . MET A 1 95 ? -21.922 12.322 30.122 1.00 80.38 95 MET A O 1
ATOM 714 N N . HIS A 1 96 ? -23.613 13.712 30.632 1.00 78.94 96 HIS A N 1
ATOM 715 C CA . HIS A 1 96 ? -24.206 13.742 29.306 1.00 78.94 96 HIS A CA 1
ATOM 716 C C . HIS A 1 96 ? -24.801 15.119 29.072 1.00 78.94 96 HIS A C 1
ATOM 718 O O . HIS A 1 96 ? -25.531 15.630 29.919 1.00 78.94 96 HIS A O 1
ATOM 724 N N . TYR A 1 97 ? -24.519 15.710 27.919 1.00 82.81 97 TYR A N 1
ATOM 725 C CA . TYR A 1 97 ? -24.991 17.044 27.580 1.00 82.81 97 TYR A CA 1
ATOM 72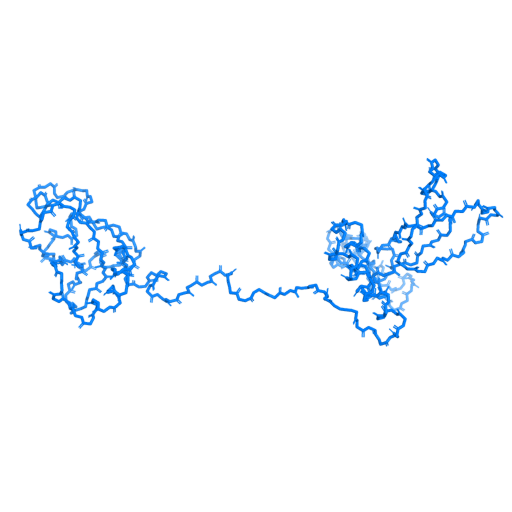6 C C . TYR A 1 97 ? -25.488 17.103 26.142 1.00 82.81 97 TYR A C 1
ATOM 728 O O . TYR A 1 97 ? -25.095 16.327 25.269 1.00 82.81 97 TYR A O 1
ATOM 736 N N . LEU A 1 98 ? -26.369 18.065 25.900 1.00 74.88 98 LEU A N 1
ATOM 737 C CA . LEU A 1 98 ? -26.933 18.350 24.595 1.00 74.88 98 LEU A CA 1
ATOM 738 C C . LEU A 1 98 ? -25.799 18.650 23.597 1.00 74.88 98 LEU A C 1
ATOM 740 O O . LEU A 1 98 ? -25.015 19.569 23.821 1.00 74.88 98 LEU A O 1
ATOM 744 N N . ASN A 1 99 ? -25.757 17.919 22.476 1.00 71.38 99 ASN A N 1
ATOM 745 C CA . ASN A 1 99 ? -24.706 17.913 21.436 1.00 71.38 99 ASN A CA 1
ATOM 746 C C . ASN A 1 99 ? -23.452 17.059 21.682 1.00 71.38 99 ASN A C 1
ATOM 748 O O . ASN A 1 99 ? -22.524 17.141 20.864 1.00 71.38 99 ASN A O 1
ATOM 752 N N . ASP A 1 100 ? -23.415 16.220 22.712 1.00 71.44 100 ASP A N 1
ATOM 753 C CA . ASP A 1 100 ? -22.325 15.257 22.867 1.00 71.44 100 ASP A CA 1
ATOM 754 C C . ASP A 1 100 ? -22.388 14.094 21.842 1.00 71.44 100 ASP A C 1
ATOM 756 O O . ASP A 1 100 ? -23.303 13.985 21.016 1.00 71.44 100 ASP A O 1
ATOM 760 N N . GLY A 1 101 ? -21.373 13.222 21.854 1.00 62.94 101 GLY A N 1
ATOM 761 C CA . GLY A 1 101 ? -21.263 12.104 20.905 1.00 62.94 101 GLY A CA 1
ATOM 762 C C . GLY A 1 101 ? -22.340 11.020 21.066 1.00 62.94 101 GLY A C 1
ATOM 763 O O . GLY A 1 101 ? -22.597 10.269 20.124 1.00 62.94 101 GLY A O 1
ATOM 764 N N . LEU A 1 102 ? -22.986 10.946 22.235 1.00 62.97 102 LEU A N 1
ATOM 765 C CA . LEU A 1 102 ? -24.124 10.061 22.500 1.00 62.97 102 LEU A CA 1
ATOM 766 C C . LEU A 1 102 ? -25.435 10.696 22.009 1.00 62.97 102 LEU A C 1
ATOM 768 O O . LEU A 1 102 ? -26.290 9.989 21.480 1.00 62.97 102 LEU A O 1
ATOM 772 N N . TRP A 1 103 ? -25.564 12.021 22.119 1.00 62.28 103 TRP A N 1
ATOM 773 C CA . TRP A 1 103 ? -26.708 12.817 21.678 1.00 62.28 103 TRP A CA 1
ATOM 774 C C . TRP A 1 103 ? -26.819 12.857 20.153 1.00 62.28 103 TRP A C 1
ATOM 776 O O . TRP A 1 103 ? -27.904 12.710 19.598 1.00 62.28 103 TRP A O 1
ATOM 786 N N . LYS A 1 104 ? -25.688 13.016 19.456 1.00 59.34 104 LYS A N 1
ATOM 787 C CA . LYS A 1 104 ? -25.648 13.122 17.987 1.00 59.34 104 LYS A CA 1
ATOM 788 C C . LYS A 1 104 ? -25.853 11.800 17.241 1.00 59.34 104 LYS A C 1
ATOM 790 O O . LYS A 1 104 ? -25.948 11.835 16.020 1.00 59.34 104 LYS A O 1
ATOM 795 N N . GLY A 1 105 ? -25.948 10.667 17.943 1.00 56.19 105 GLY A N 1
ATOM 796 C CA . GLY A 1 105 ? -26.147 9.349 17.340 1.00 56.19 105 GLY A CA 1
ATOM 797 C C . GLY A 1 105 ? -24.960 8.912 16.475 1.00 56.19 105 GLY A C 1
ATOM 798 O O . GLY A 1 105 ? -24.862 9.269 15.310 1.00 56.19 105 GLY A O 1
ATOM 799 N N . ILE A 1 106 ? -24.076 8.077 17.031 1.00 62.66 106 ILE A N 1
ATOM 800 C CA . ILE A 1 106 ? -22.986 7.396 16.304 1.00 62.66 106 ILE A CA 1
ATOM 801 C C . ILE A 1 106 ? -22.108 8.391 15.509 1.00 62.66 106 ILE A C 1
ATOM 803 O O . ILE A 1 106 ? -22.053 8.377 14.279 1.00 62.66 106 ILE A O 1
ATOM 807 N N . ASP A 1 107 ? -21.362 9.237 16.222 1.00 60.81 107 ASP A N 1
ATOM 808 C CA . ASP A 1 107 ? -20.301 10.049 15.613 1.00 60.81 107 ASP A CA 1
ATOM 809 C C . ASP A 1 107 ? -19.064 9.177 15.316 1.00 60.81 107 ASP A C 1
ATOM 811 O O . ASP A 1 107 ? -18.089 9.125 16.068 1.00 60.81 107 ASP A O 1
ATOM 815 N N . LEU A 1 108 ? -19.124 8.394 14.232 1.00 62.91 108 LEU A N 1
ATOM 816 C CA . LEU A 1 108 ? -17.990 7.594 13.765 1.00 62.91 108 LEU A CA 1
ATOM 817 C C . LEU A 1 108 ? -17.022 8.473 12.976 1.00 62.91 108 LEU A C 1
ATOM 819 O O . LEU A 1 108 ? -16.959 8.401 11.744 1.00 62.91 108 LEU A O 1
ATOM 823 N N . VAL A 1 109 ? -16.184 9.221 13.689 1.00 61.38 109 VAL A N 1
ATOM 824 C CA . VAL A 1 109 ? -14.958 9.797 13.129 1.00 61.38 109 VAL A CA 1
ATOM 825 C C . VAL A 1 109 ? -14.016 8.632 12.776 1.00 61.38 109 VAL A C 1
ATOM 827 O O . VAL A 1 109 ? -13.229 8.165 13.590 1.00 61.38 109 VAL A O 1
ATOM 830 N N . ALA A 1 110 ? -14.151 8.108 11.553 1.00 57.44 110 ALA A N 1
ATOM 831 C CA . ALA A 1 110 ? -13.354 7.017 10.969 1.00 57.44 110 ALA A CA 1
ATOM 832 C C . ALA A 1 110 ? -13.614 5.569 11.463 1.00 57.44 110 ALA A C 1
ATOM 834 O O . ALA A 1 110 ? -12.702 4.743 11.432 1.00 57.44 110 ALA A O 1
ATOM 835 N N . GLY A 1 111 ? -14.849 5.205 11.834 1.00 60.00 111 GLY A N 1
ATOM 836 C CA . GLY A 1 111 ? -15.161 3.848 12.338 1.00 60.00 111 GLY A CA 1
ATOM 837 C C . GLY A 1 111 ? -16.311 3.089 11.663 1.00 60.00 111 GLY A C 1
ATOM 838 O O . GLY A 1 111 ? -16.726 2.049 12.165 1.00 60.00 111 GLY A O 1
ATOM 839 N N . GLY A 1 112 ? -16.854 3.597 10.553 1.00 72.50 112 GLY A N 1
ATOM 840 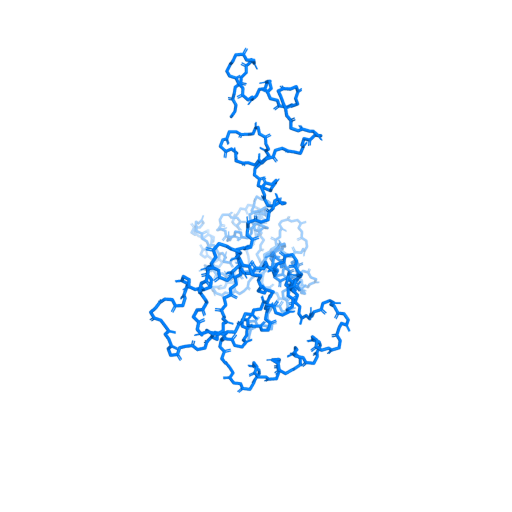C CA . GLY A 1 112 ? -17.931 2.936 9.802 1.00 72.50 112 GLY A CA 1
ATOM 841 C C . GLY A 1 112 ? -17.476 1.725 8.970 1.00 72.50 112 GLY A C 1
ATOM 842 O O . GLY A 1 112 ? -16.432 1.117 9.197 1.00 72.50 112 GLY A O 1
ATOM 843 N N . ARG A 1 113 ? -18.256 1.369 7.938 1.00 72.56 113 ARG A N 1
ATOM 844 C CA . ARG A 1 113 ? -17.929 0.271 7.004 1.00 72.56 113 ARG A CA 1
ATOM 845 C C . ARG A 1 113 ? -16.598 0.534 6.278 1.00 72.56 113 ARG A C 1
ATOM 847 O O . ARG A 1 113 ? -16.538 1.306 5.323 1.00 72.56 113 ARG A O 1
ATOM 854 N N . GLY A 1 114 ? -15.536 -0.151 6.704 1.00 74.62 114 GLY A N 1
ATOM 855 C CA . GLY A 1 114 ? -14.196 -0.015 6.133 1.00 74.62 114 GLY A CA 1
ATOM 856 C C . GLY A 1 114 ? -14.077 -0.581 4.713 1.00 74.62 114 GLY A C 1
ATOM 857 O O . GLY A 1 114 ? -14.348 -1.760 4.465 1.00 74.62 114 GLY A O 1
ATOM 858 N N . LYS A 1 115 ? -13.611 0.242 3.767 1.00 79.94 115 LYS A N 1
ATOM 859 C CA . LYS A 1 115 ? -13.321 -0.198 2.394 1.00 79.94 115 LYS A CA 1
ATOM 860 C C . LYS A 1 115 ? -12.002 -0.973 2.349 1.00 79.94 115 LYS A C 1
ATOM 862 O O . LYS A 1 115 ? -10.967 -0.509 2.823 1.00 79.94 115 LYS A O 1
ATOM 867 N N . LYS A 1 116 ? -12.007 -2.154 1.724 1.00 81.56 116 LYS A N 1
ATOM 868 C CA . LYS A 1 116 ? -10.779 -2.925 1.466 1.00 81.56 116 LYS A CA 1
ATOM 869 C C . LYS A 1 116 ? -10.104 -2.392 0.202 1.00 81.56 116 LYS A C 1
ATOM 871 O O . LYS A 1 116 ? -10.577 -2.644 -0.897 1.00 81.56 116 LYS A O 1
ATOM 876 N N . ALA A 1 117 ? -8.953 -1.740 0.349 1.00 83.44 117 ALA A N 1
ATOM 877 C CA . ALA A 1 117 ? -8.161 -1.231 -0.780 1.00 83.44 117 ALA A CA 1
ATOM 878 C C . ALA A 1 117 ? -7.394 -2.320 -1.569 1.00 83.44 117 ALA A C 1
ATOM 880 O O . ALA A 1 117 ? -6.670 -2.019 -2.514 1.00 83.44 117 ALA A O 1
ATOM 881 N N . ARG A 1 118 ? -7.502 -3.598 -1.172 1.00 83.19 118 ARG A N 1
ATOM 882 C CA . ARG A 1 118 ? -6.763 -4.721 -1.774 1.00 83.19 118 ARG A CA 1
ATOM 883 C C . ARG A 1 118 ? -7.690 -5.665 -2.531 1.00 83.19 118 ARG A C 1
ATOM 885 O O . ARG A 1 118 ? -8.804 -5.927 -2.083 1.00 83.19 118 ARG A O 1
ATOM 892 N N . ARG A 1 119 ? -7.177 -6.255 -3.613 1.00 86.50 119 ARG A N 1
ATOM 893 C CA . ARG A 1 119 ? -7.881 -7.286 -4.388 1.00 86.50 119 ARG A CA 1
ATOM 894 C C . ARG A 1 119 ? -8.108 -8.551 -3.561 1.00 86.50 119 ARG A C 1
ATOM 896 O O . ARG A 1 119 ? -7.218 -8.998 -2.836 1.00 86.50 119 ARG A O 1
ATOM 903 N N . THR A 1 120 ? -9.301 -9.120 -3.691 1.00 87.38 120 THR A N 1
ATOM 904 C CA . THR A 1 120 ? -9.743 -10.356 -3.021 1.00 87.38 120 THR A CA 1
ATOM 905 C C . THR A 1 120 ? -9.844 -11.551 -3.970 1.00 87.38 120 THR A C 1
ATOM 907 O O . THR A 1 120 ? -9.933 -12.683 -3.498 1.00 87.38 120 THR A O 1
ATOM 910 N N . ALA A 1 121 ? -9.817 -11.304 -5.280 1.00 89.25 121 ALA A N 1
ATOM 911 C CA . ALA A 1 121 ? -9.864 -12.288 -6.355 1.00 89.25 121 ALA A CA 1
ATOM 912 C C . ALA A 1 121 ? -9.036 -11.780 -7.556 1.00 89.25 121 ALA A C 1
ATOM 914 O O . ALA A 1 121 ? -8.816 -10.565 -7.663 1.00 89.25 121 ALA A O 1
ATOM 915 N N . PRO A 1 122 ? -8.550 -12.675 -8.437 1.00 90.50 122 PRO A N 1
ATOM 916 C CA . PRO A 1 122 ? -7.933 -12.263 -9.693 1.00 90.50 122 PRO A CA 1
ATOM 917 C C . PRO A 1 122 ? -8.995 -11.655 -10.622 1.00 90.50 122 PRO A C 1
ATOM 919 O O . PRO A 1 122 ? -10.143 -12.087 -10.612 1.00 90.50 122 PRO A O 1
ATOM 922 N N . MET A 1 123 ? -8.599 -10.660 -11.421 1.00 89.00 123 MET A N 1
ATOM 923 C CA . MET A 1 123 ? -9.464 -10.068 -12.456 1.00 89.00 123 MET A CA 1
ATOM 924 C C . MET A 1 123 ? -9.476 -10.903 -13.746 1.00 89.00 123 MET A C 1
ATOM 926 O O . MET A 1 123 ? -10.427 -10.831 -14.506 1.00 89.00 123 MET A O 1
ATOM 930 N N . SER A 1 124 ? -8.403 -11.657 -14.005 1.00 88.94 124 SER A N 1
ATOM 931 C CA . SER A 1 124 ? -8.232 -12.417 -15.247 1.00 88.94 124 SER A CA 1
ATOM 932 C C . SER A 1 124 ? -9.232 -13.569 -15.359 1.00 88.94 124 SER A C 1
ATOM 934 O O . SER A 1 124 ? -9.549 -14.223 -14.358 1.00 88.94 124 SER A O 1
ATOM 936 N N . ASP A 1 125 ? -9.667 -13.843 -16.591 1.00 91.19 125 ASP A N 1
ATOM 937 C CA . ASP A 1 125 ? -10.596 -14.923 -16.910 1.00 91.19 125 ASP A CA 1
ATOM 938 C C . ASP A 1 125 ? -9.949 -16.278 -17.195 1.00 91.19 125 ASP A C 1
ATOM 940 O O . ASP A 1 125 ? -10.675 -17.267 -17.301 1.00 91.19 125 ASP A O 1
ATOM 944 N N . ASP A 1 126 ? -8.615 -16.348 -17.211 1.00 92.38 126 ASP A N 1
ATOM 945 C CA . ASP A 1 126 ? -7.868 -17.592 -17.407 1.00 92.38 126 ASP A CA 1
ATOM 946 C C . ASP A 1 126 ? -8.304 -18.689 -16.415 1.00 92.38 126 ASP A C 1
ATOM 948 O O . ASP A 1 126 ? -8.236 -18.545 -15.184 1.00 92.38 126 ASP A O 1
ATOM 952 N N . VAL A 1 127 ? -8.750 -19.811 -16.983 1.00 95.69 127 VAL A N 1
ATOM 953 C CA . VAL A 1 127 ? -9.249 -20.979 -16.257 1.00 95.69 127 VAL A CA 1
ATOM 954 C C . VAL A 1 127 ? -8.154 -21.576 -15.373 1.00 95.69 127 VAL A C 1
ATOM 956 O O . VAL A 1 127 ? -8.421 -21.894 -14.210 1.00 95.69 127 VAL A O 1
ATOM 959 N N . TYR A 1 128 ? -6.914 -21.669 -15.864 1.00 94.50 128 TYR A N 1
ATOM 960 C CA . TYR A 1 128 ? -5.804 -22.264 -15.116 1.00 94.50 128 TYR A CA 1
ATOM 961 C C . TYR A 1 128 ? -5.441 -21.422 -13.897 1.00 94.50 128 TYR A C 1
ATOM 963 O O . TYR A 1 128 ? -5.297 -21.948 -12.789 1.00 94.50 128 TYR A O 1
ATOM 971 N N . LEU A 1 129 ? -5.388 -20.099 -14.060 1.00 91.06 129 LEU A N 1
ATOM 972 C CA . LEU A 1 129 ? -5.156 -19.185 -12.949 1.00 91.06 129 LEU A CA 1
ATOM 973 C C . LEU A 1 129 ? -6.272 -19.277 -11.896 1.00 91.06 129 LEU A C 1
ATOM 975 O O . LEU A 1 129 ? -5.986 -19.309 -10.695 1.00 91.06 129 LEU A O 1
ATOM 979 N N . LYS A 1 130 ? -7.542 -19.362 -12.317 1.00 92.88 130 LYS A N 1
ATOM 980 C CA . LYS A 1 130 ? -8.686 -19.530 -11.402 1.00 92.88 130 LYS A CA 1
ATOM 981 C C . LYS A 1 130 ? -8.605 -20.851 -10.628 1.00 92.88 130 LYS A C 1
ATOM 983 O O . LYS A 1 130 ? -8.870 -20.859 -9.422 1.00 92.88 130 LYS A O 1
ATOM 988 N N . LEU A 1 131 ? -8.217 -21.950 -11.278 1.00 95.50 131 LEU A N 1
ATOM 989 C CA . LEU A 1 131 ? -8.012 -23.251 -10.629 1.00 95.50 131 LEU A CA 1
ATOM 990 C C . LEU A 1 131 ? -6.853 -23.211 -9.624 1.00 95.50 131 LEU A C 1
ATOM 992 O O . LEU A 1 131 ? -7.022 -23.617 -8.472 1.00 95.50 131 LEU A O 1
ATOM 996 N N . LEU A 1 132 ? -5.715 -22.631 -10.010 1.00 93.06 132 LEU A N 1
ATOM 997 C CA . LEU A 1 132 ? -4.551 -22.471 -9.137 1.00 93.06 132 LEU A CA 1
ATOM 998 C C . LEU A 1 132 ? -4.886 -21.635 -7.892 1.00 93.06 132 LEU A C 1
ATOM 1000 O O . LEU A 1 132 ? -4.533 -21.988 -6.766 1.00 93.06 132 LEU A O 1
ATOM 1004 N N . VAL A 1 133 ? -5.637 -20.548 -8.074 1.00 93.81 133 VAL A N 1
ATOM 1005 C CA . VAL A 1 133 ? -6.140 -19.716 -6.976 1.00 93.81 133 VAL A CA 1
ATOM 1006 C C . VAL A 1 133 ? -7.051 -20.504 -6.036 1.00 93.81 133 VAL A C 1
ATOM 1008 O O . VAL A 1 133 ? -6.930 -20.351 -4.818 1.00 93.81 133 VAL A O 1
ATOM 1011 N N . LYS A 1 134 ? -7.957 -21.341 -6.562 1.00 94.94 134 LYS A N 1
ATOM 1012 C CA . LYS A 1 134 ? -8.834 -22.187 -5.735 1.00 94.94 134 LYS A CA 1
ATOM 1013 C C . LYS A 1 134 ? -8.011 -23.144 -4.868 1.00 94.94 134 LYS A C 1
ATOM 1015 O O . LYS A 1 134 ? -8.266 -23.220 -3.665 1.00 94.94 134 LYS A O 1
ATOM 1020 N N . LEU A 1 135 ? -6.983 -23.775 -5.441 1.00 95.56 135 LEU A N 1
ATOM 1021 C CA . LEU A 1 135 ? -6.059 -24.651 -4.717 1.00 95.56 135 LEU A CA 1
ATOM 1022 C C . LEU A 1 135 ? -5.329 -23.905 -3.591 1.00 95.56 135 LEU A C 1
ATOM 1024 O O . LEU A 1 135 ? -5.402 -24.305 -2.430 1.00 95.56 135 LEU A O 1
ATOM 1028 N N . TYR A 1 136 ? -4.680 -22.776 -3.889 1.00 94.12 136 TYR A N 1
ATOM 1029 C CA . TYR A 1 136 ? -3.965 -22.012 -2.860 1.00 94.12 136 TYR A CA 1
ATOM 1030 C C . TYR A 1 136 ? -4.902 -21.434 -1.795 1.00 94.12 136 TYR A C 1
ATOM 1032 O O . TYR A 1 136 ? -4.529 -21.348 -0.627 1.00 94.12 136 TYR A O 1
ATOM 1040 N N . ARG A 1 137 ? -6.142 -21.081 -2.150 1.00 94.88 137 ARG A N 1
ATOM 1041 C CA . ARG A 1 137 ? -7.151 -20.625 -1.184 1.00 94.88 137 ARG A CA 1
ATOM 1042 C C . ARG A 1 137 ? -7.585 -21.747 -0.241 1.00 94.88 137 ARG A C 1
ATOM 1044 O O . ARG A 1 137 ? -7.814 -21.477 0.937 1.00 94.88 137 ARG A O 1
ATOM 1051 N N . PHE A 1 138 ? -7.658 -22.984 -0.727 1.00 95.88 138 PHE A N 1
ATOM 1052 C CA . PHE A 1 138 ? -7.856 -24.165 0.112 1.00 95.88 138 PHE A CA 1
ATOM 1053 C C . PHE A 1 138 ? -6.657 -24.391 1.046 1.00 95.88 138 PHE A C 1
ATOM 1055 O O . PHE A 1 138 ? -6.839 -24.446 2.262 1.00 95.88 138 PHE A O 1
ATOM 1062 N N . LEU A 1 139 ? -5.431 -24.398 0.511 1.00 95.56 139 LEU A N 1
ATOM 1063 C CA . LEU A 1 139 ? -4.204 -24.598 1.295 1.00 95.56 139 LEU A CA 1
ATOM 1064 C C . LEU A 1 139 ? -4.025 -23.545 2.400 1.00 95.56 139 LEU A C 1
ATOM 1066 O O . LEU A 1 139 ? -3.716 -23.887 3.537 1.00 95.56 139 LEU A O 1
ATOM 1070 N N . VAL A 1 140 ? -4.265 -22.261 2.110 1.00 95.00 140 VAL A N 1
ATOM 1071 C CA . VAL A 1 140 ? -4.162 -21.183 3.114 1.00 95.00 140 VAL A CA 1
ATOM 1072 C C . VAL A 1 140 ? -5.126 -21.403 4.279 1.00 95.00 140 VAL A C 1
ATOM 1074 O O . VAL A 1 140 ? -4.755 -21.166 5.426 1.00 95.00 140 VAL A O 1
ATOM 1077 N N . ARG A 1 141 ? -6.345 -21.878 4.000 1.00 94.06 141 ARG A N 1
ATOM 1078 C CA . ARG A 1 141 ? -7.361 -22.130 5.032 1.00 94.06 141 ARG A CA 1
ATOM 1079 C C . ARG A 1 141 ? -7.045 -23.354 5.892 1.00 94.06 141 ARG A C 1
ATOM 1081 O O . ARG A 1 141 ? -7.454 -23.368 7.044 1.00 94.06 141 ARG A O 1
ATOM 1088 N N . ARG A 1 142 ? -6.375 -24.373 5.341 1.00 95.75 142 ARG A N 1
ATOM 1089 C CA . ARG A 1 142 ? -6.107 -25.646 6.037 1.00 95.75 142 ARG A CA 1
ATOM 1090 C C . ARG A 1 142 ? -4.763 -25.670 6.760 1.00 95.75 142 ARG A C 1
ATOM 1092 O O . ARG A 1 142 ? -4.687 -26.200 7.856 1.00 95.75 142 ARG A O 1
ATOM 1099 N N . THR A 1 143 ? -3.717 -25.108 6.158 1.00 94.12 143 THR A N 1
ATOM 1100 C CA . THR A 1 143 ? -2.340 -25.237 6.664 1.00 94.12 143 THR A CA 1
ATOM 1101 C C . THR A 1 143 ? -1.913 -24.064 7.551 1.00 94.12 143 THR A C 1
ATOM 1103 O O . THR A 1 143 ? -0.962 -24.191 8.309 1.00 94.12 143 THR A O 1
ATOM 1106 N N . GLY A 1 144 ? -2.528 -22.881 7.416 1.00 89.75 144 GLY A N 1
ATOM 1107 C CA . GLY A 1 144 ? -2.138 -21.679 8.175 1.00 89.75 144 GLY A CA 1
ATOM 1108 C C . GLY A 1 144 ? -0.743 -21.105 7.850 1.00 89.75 144 GLY A C 1
ATOM 1109 O O . GLY A 1 144 ? -0.339 -20.101 8.434 1.00 89.75 144 GLY A O 1
ATOM 1110 N N . SER A 1 145 ? 0.002 -21.692 6.903 1.00 92.38 145 SER A N 1
ATOM 1111 C CA . SER A 1 145 ? 1.347 -21.232 6.529 1.00 92.38 145 SER A CA 1
ATOM 1112 C C . SER A 1 145 ? 1.336 -19.832 5.901 1.00 92.38 145 SER A C 1
ATOM 1114 O O . SER A 1 145 ? 0.642 -19.570 4.910 1.00 92.38 145 SER A O 1
ATOM 1116 N N . LYS A 1 146 ? 2.189 -18.940 6.428 1.00 90.38 146 LYS A N 1
ATOM 1117 C CA . LYS A 1 146 ? 2.383 -17.571 5.911 1.00 90.38 146 LYS A CA 1
ATOM 1118 C C . LYS A 1 146 ? 2.856 -17.566 4.452 1.00 90.38 146 LYS A C 1
ATOM 1120 O O . LYS A 1 146 ? 2.506 -16.659 3.700 1.00 90.38 146 LYS A O 1
ATOM 1125 N N . PHE A 1 147 ? 3.605 -18.587 4.037 1.00 90.00 147 PHE A N 1
ATOM 1126 C CA . PHE A 1 147 ? 4.115 -18.735 2.674 1.00 90.00 147 PHE A CA 1
ATOM 1127 C C . PHE A 1 147 ? 2.985 -18.814 1.636 1.00 90.00 147 PHE A C 1
ATOM 1129 O O . PHE A 1 147 ? 2.941 -18.018 0.695 1.00 90.00 147 PHE A O 1
ATOM 1136 N N . ASN A 1 148 ? 2.008 -19.697 1.865 1.00 91.81 148 ASN A N 1
ATOM 1137 C CA . ASN A 1 148 ? 0.860 -19.874 0.972 1.00 91.81 148 ASN A CA 1
ATOM 1138 C C . ASN A 1 148 ? 0.008 -18.600 0.895 1.00 91.81 148 ASN A C 1
ATOM 1140 O O . ASN A 1 148 ? -0.473 -18.233 -0.177 1.00 91.81 148 ASN A O 1
ATOM 1144 N N . ALA A 1 149 ? -0.134 -17.882 2.015 1.00 91.38 149 ALA A N 1
ATOM 1145 C CA . ALA A 1 149 ? -0.867 -16.619 2.052 1.00 91.38 149 ALA A CA 1
ATOM 1146 C C . ALA A 1 149 ? -0.188 -15.534 1.195 1.00 91.38 149 ALA A C 1
ATOM 1148 O O . ALA A 1 149 ? -0.867 -14.750 0.524 1.00 91.38 149 ALA A O 1
ATOM 1149 N N . VAL A 1 150 ? 1.149 -15.507 1.170 1.00 90.69 150 VAL A N 1
ATOM 1150 C CA . VAL A 1 150 ? 1.922 -14.596 0.314 1.00 90.69 150 VAL A CA 1
ATOM 1151 C C . VAL A 1 150 ? 1.766 -14.960 -1.162 1.00 90.69 150 VAL A C 1
ATOM 1153 O O . VAL A 1 150 ? 1.550 -14.053 -1.968 1.00 90.69 150 VAL A O 1
ATOM 1156 N N . ILE A 1 151 ? 1.830 -16.246 -1.525 1.00 90.25 151 ILE A N 1
ATOM 1157 C CA . ILE A 1 151 ? 1.635 -16.692 -2.916 1.00 90.25 151 ILE A CA 1
ATOM 1158 C C . ILE A 1 151 ? 0.231 -16.337 -3.403 1.00 90.25 151 ILE A C 1
ATOM 1160 O O . ILE A 1 151 ? 0.100 -15.691 -4.440 1.00 90.25 151 ILE A O 1
ATOM 1164 N N . LEU A 1 152 ? -0.808 -16.650 -2.623 1.00 91.44 152 LEU A N 1
ATOM 1165 C CA . LEU A 1 152 ? -2.192 -16.325 -2.975 1.00 91.44 152 LEU A CA 1
ATOM 1166 C C . LEU A 1 152 ? -2.380 -14.818 -3.206 1.00 91.44 152 LEU A C 1
ATOM 1168 O O . LEU A 1 152 ? -2.995 -14.402 -4.185 1.00 91.44 152 LEU A O 1
ATOM 1172 N N . LYS A 1 153 ? -1.787 -13.982 -2.343 1.00 90.00 153 LYS A N 1
ATOM 1173 C CA . LYS A 1 153 ? -1.818 -12.523 -2.511 1.00 90.00 153 LYS A CA 1
ATOM 1174 C C . LYS A 1 153 ? -1.116 -12.078 -3.797 1.00 90.00 153 LYS A C 1
ATOM 1176 O O . LYS A 1 153 ? -1.575 -11.123 -4.418 1.00 90.00 153 LYS A O 1
ATOM 1181 N N . ARG A 1 154 ? -0.016 -12.734 -4.185 1.00 89.06 154 ARG A N 1
ATOM 1182 C CA . ARG A 1 154 ? 0.712 -12.438 -5.430 1.00 89.06 154 ARG A CA 1
ATOM 1183 C C . ARG A 1 154 ? -0.095 -12.853 -6.656 1.00 89.06 154 ARG A C 1
ATOM 1185 O O . ARG A 1 154 ? -0.181 -12.046 -7.572 1.00 89.06 154 ARG A O 1
ATOM 1192 N N . LEU A 1 155 ? -0.758 -14.010 -6.628 1.00 89.31 155 LEU A N 1
ATOM 1193 C CA . LEU A 1 155 ? -1.620 -14.492 -7.716 1.00 89.31 155 LEU A CA 1
ATOM 1194 C C . LEU A 1 155 ? -2.805 -13.550 -8.029 1.00 89.31 155 LEU A C 1
ATOM 1196 O O . LEU A 1 155 ? -3.312 -13.554 -9.143 1.00 89.31 155 LEU A O 1
ATOM 1200 N N . PHE A 1 156 ? -3.236 -12.707 -7.082 1.00 89.88 156 PHE A N 1
ATOM 1201 C CA . PHE A 1 156 ? -4.292 -11.700 -7.311 1.00 89.88 156 PHE A CA 1
ATOM 1202 C C . PHE A 1 156 ? -3.794 -10.378 -7.904 1.00 89.88 156 PHE A C 1
ATOM 1204 O O . PHE A 1 156 ? -4.599 -9.508 -8.261 1.00 89.88 156 PHE A O 1
ATOM 1211 N N . MET A 1 157 ? -2.478 -10.161 -7.941 1.00 87.69 157 MET A N 1
ATOM 1212 C CA . MET A 1 157 ? -1.924 -8.894 -8.413 1.00 87.69 157 MET A CA 1
ATOM 1213 C C . MET A 1 157 ? -2.077 -8.758 -9.932 1.00 87.69 157 MET A C 1
ATOM 1215 O O . MET A 1 157 ? -2.265 -9.736 -10.643 1.00 87.69 157 MET A O 1
ATOM 1219 N N . SER A 1 158 ? -2.032 -7.520 -10.426 1.00 85.06 158 SER A N 1
ATOM 1220 C CA . SER A 1 158 ? -1.964 -7.256 -11.865 1.00 85.06 158 SER A CA 1
ATOM 1221 C C . SER A 1 158 ? -0.603 -7.648 -12.434 1.00 85.06 158 SER A C 1
ATOM 1223 O O . SER A 1 158 ? 0.397 -7.644 -11.716 1.00 85.06 158 SER A O 1
ATOM 1225 N N . GLU A 1 159 ? -0.559 -7.873 -13.741 1.00 81.44 159 GLU A N 1
ATOM 1226 C CA . GLU A 1 159 ? 0.662 -8.190 -14.484 1.00 81.44 159 GLU A CA 1
ATOM 1227 C C . GLU A 1 159 ? 1.756 -7.123 -14.332 1.00 81.44 159 GLU A C 1
ATOM 1229 O O . GLU A 1 159 ? 2.911 -7.451 -14.100 1.00 81.44 159 GLU A O 1
ATOM 1234 N N . THR A 1 160 ? 1.409 -5.831 -14.302 1.00 80.31 160 THR A N 1
ATOM 1235 C CA . THR A 1 160 ? 2.381 -4.751 -14.021 1.00 80.31 160 THR A CA 1
ATOM 1236 C C . THR A 1 160 ? 3.070 -4.922 -12.661 1.00 80.31 160 THR A C 1
ATOM 1238 O O . THR A 1 160 ? 4.170 -4.432 -12.424 1.00 80.31 160 THR A O 1
ATOM 1241 N N . SER A 1 161 ? 2.415 -5.611 -11.723 1.00 81.38 161 SER A N 1
ATOM 1242 C CA . SER A 1 161 ? 2.990 -5.962 -10.427 1.00 81.38 161 SER A CA 1
ATOM 1243 C C . SER A 1 161 ? 3.724 -7.309 -10.425 1.00 81.38 161 SER A C 1
ATOM 1245 O O . SER A 1 161 ? 4.284 -7.662 -9.381 1.00 81.38 161 SER A O 1
ATOM 1247 N N . TRP A 1 162 ? 3.753 -8.042 -11.536 1.00 79.06 162 TRP A N 1
ATOM 1248 C CA . TRP A 1 162 ? 4.524 -9.266 -11.774 1.00 79.06 162 TRP A CA 1
ATOM 1249 C C . TRP A 1 162 ? 5.726 -8.967 -12.678 1.00 79.06 162 TRP A C 1
ATOM 1251 O O . TRP A 1 162 ? 5.731 -9.323 -13.853 1.00 79.06 162 TRP A O 1
ATOM 1261 N N . PRO A 1 163 ? 6.764 -8.295 -12.155 1.00 81.75 163 PRO A N 1
ATOM 1262 C CA . PRO A 1 163 ? 7.955 -8.028 -12.944 1.00 81.75 163 PRO A CA 1
ATOM 1263 C C . PRO A 1 163 ? 8.660 -9.345 -13.314 1.00 81.75 163 PRO A C 1
ATOM 1265 O O . PRO A 1 163 ? 8.817 -10.201 -12.429 1.00 81.75 163 PRO A O 1
ATOM 1268 N N . PRO A 1 164 ? 9.134 -9.487 -14.566 1.00 86.38 164 PRO A N 1
ATOM 1269 C CA . PRO A 1 164 ? 9.938 -10.631 -14.974 1.00 86.38 164 PRO A CA 1
ATOM 1270 C C . PRO A 1 164 ? 11.227 -10.721 -14.148 1.00 86.38 164 PRO A C 1
ATOM 1272 O O . PRO A 1 164 ? 11.767 -9.712 -13.672 1.00 86.38 164 PRO A O 1
ATOM 1275 N N . ILE A 1 165 ? 11.730 -11.941 -13.970 1.00 86.62 165 ILE A N 1
ATOM 1276 C CA . ILE A 1 165 ? 13.005 -12.212 -13.299 1.00 86.62 165 ILE A CA 1
ATOM 1277 C C . ILE A 1 165 ? 14.012 -12.729 -14.315 1.00 86.62 165 ILE A C 1
ATOM 1279 O O . ILE A 1 165 ? 13.798 -13.768 -14.926 1.00 86.62 165 ILE A O 1
ATOM 1283 N N . PHE A 1 166 ? 15.146 -12.041 -14.428 1.00 87.00 166 PHE A N 1
ATOM 1284 C CA . PHE A 1 166 ? 16.274 -12.502 -15.234 1.00 87.00 166 PHE A CA 1
ATOM 1285 C C . PHE A 1 166 ? 16.999 -13.679 -14.574 1.00 87.00 166 PHE A C 1
ATOM 1287 O O . PHE A 1 166 ? 17.274 -13.629 -13.367 1.00 87.00 166 PHE A O 1
ATOM 1294 N N . LEU A 1 167 ? 17.393 -14.677 -15.373 1.00 86.44 167 LEU A N 1
ATOM 1295 C CA . LEU A 1 167 ? 18.167 -15.842 -14.919 1.00 86.44 167 LEU A CA 1
ATOM 1296 C C . LEU A 1 167 ? 19.439 -15.453 -14.156 1.00 86.44 167 LEU A C 1
ATOM 1298 O O . LEU A 1 167 ? 19.703 -15.994 -13.086 1.00 86.44 167 LEU A O 1
ATOM 1302 N N . LYS A 1 168 ? 20.178 -14.435 -14.613 1.00 87.44 168 LYS A N 1
ATOM 1303 C CA . LYS A 1 168 ? 21.373 -13.943 -13.906 1.00 87.44 168 LYS A CA 1
ATOM 1304 C C . LYS A 1 168 ? 21.098 -13.614 -12.438 1.00 87.44 168 LYS A C 1
ATOM 1306 O O . LYS A 1 168 ? 21.852 -13.988 -11.547 1.00 87.44 168 LYS A O 1
ATOM 1311 N N . ARG A 1 169 ? 19.996 -12.906 -12.181 1.00 86.25 169 ARG A N 1
ATOM 1312 C CA . ARG A 1 169 ? 19.639 -12.437 -10.837 1.00 86.25 169 ARG A CA 1
ATOM 1313 C C . ARG A 1 169 ? 19.215 -13.591 -9.936 1.00 86.25 169 ARG A C 1
ATOM 1315 O O . ARG A 1 169 ? 19.492 -13.589 -8.743 1.00 86.25 169 ARG A O 1
ATOM 1322 N N . LEU A 1 170 ? 18.534 -14.558 -10.527 1.00 85.19 170 LEU A N 1
ATOM 1323 C CA . LEU A 1 170 ? 18.095 -15.786 -9.892 1.00 85.19 170 LEU A CA 1
ATOM 1324 C C . LEU A 1 170 ? 19.298 -16.617 -9.416 1.00 85.19 170 LEU A C 1
ATOM 1326 O O . LEU A 1 170 ? 19.336 -16.985 -8.245 1.00 85.19 170 LEU A O 1
ATOM 1330 N N . ILE A 1 171 ? 20.308 -16.796 -10.274 1.00 86.69 171 ILE A N 1
ATOM 1331 C CA . ILE A 1 171 ? 21.573 -17.470 -9.936 1.00 86.69 171 ILE A CA 1
ATOM 1332 C C . ILE A 1 171 ? 22.249 -16.774 -8.750 1.00 86.69 171 ILE A C 1
ATOM 1334 O O . ILE A 1 171 ? 22.604 -17.422 -7.770 1.00 86.69 171 ILE A O 1
ATOM 1338 N N . THR A 1 172 ? 22.336 -15.439 -8.768 1.00 86.75 172 THR A N 1
ATOM 1339 C CA . THR A 1 172 ? 22.919 -14.676 -7.649 1.00 86.75 172 THR A CA 1
ATOM 1340 C C . THR A 1 172 ? 22.192 -14.917 -6.323 1.00 86.75 172 THR A C 1
ATOM 1342 O O . THR A 1 172 ? 22.825 -14.984 -5.275 1.00 86.75 172 THR A O 1
ATOM 1345 N N . PHE A 1 173 ? 20.864 -15.048 -6.339 1.00 85.56 173 PHE A N 1
ATOM 1346 C CA . PHE A 1 173 ? 20.078 -15.261 -5.120 1.00 85.56 173 PHE A CA 1
ATOM 1347 C C . PHE A 1 173 ? 20.138 -16.690 -4.568 1.00 85.56 173 PHE A C 1
ATOM 1349 O O . PHE A 1 173 ? 19.878 -16.887 -3.370 1.00 85.56 173 PHE A O 1
ATOM 1356 N N . MET A 1 174 ? 20.427 -17.651 -5.445 1.00 85.69 174 MET A N 1
ATOM 1357 C CA . MET A 1 174 ? 20.530 -19.076 -5.138 1.00 85.69 174 MET A CA 1
ATOM 1358 C C . MET A 1 174 ? 21.946 -19.509 -4.768 1.00 85.69 174 MET A C 1
ATOM 1360 O O . MET A 1 174 ? 22.107 -20.592 -4.222 1.00 85.69 174 MET A O 1
ATOM 1364 N N . ASN A 1 175 ? 22.941 -18.644 -4.973 1.00 87.56 175 ASN A N 1
ATOM 1365 C CA . ASN A 1 175 ? 24.303 -18.880 -4.517 1.00 87.56 175 ASN A CA 1
ATOM 1366 C C . ASN A 1 175 ? 24.325 -19.184 -3.000 1.00 87.56 175 ASN A C 1
ATOM 1368 O O . ASN A 1 175 ? 23.831 -18.384 -2.196 1.00 87.56 175 ASN A O 1
ATOM 1372 N N . GLY A 1 176 ? 24.845 -20.359 -2.629 1.00 84.94 176 GLY A N 1
ATOM 1373 C CA . GLY A 1 176 ? 24.893 -20.865 -1.252 1.00 84.94 176 GLY A CA 1
ATOM 1374 C C . GLY A 1 176 ? 23.583 -21.463 -0.715 1.00 84.94 176 GLY A C 1
ATOM 1375 O O . GLY A 1 176 ? 23.407 -21.533 0.502 1.00 84.94 176 GLY A O 1
ATOM 1376 N N . LYS A 1 177 ? 22.622 -21.829 -1.578 1.00 84.56 177 LYS A N 1
ATOM 1377 C CA . LYS A 1 177 ? 21.309 -22.389 -1.185 1.00 84.56 177 LYS A CA 1
ATOM 1378 C C . LYS A 1 177 ? 20.878 -23.563 -2.069 1.00 84.56 177 LYS A C 1
ATOM 1380 O O . LYS A 1 177 ? 19.735 -23.597 -2.529 1.00 84.56 177 LYS A O 1
ATOM 1385 N N . ASP A 1 178 ? 21.765 -24.523 -2.272 1.00 80.62 178 ASP A N 1
ATOM 1386 C CA . ASP A 1 178 ? 21.560 -25.603 -3.246 1.00 80.62 178 ASP A CA 1
ATOM 1387 C C . ASP A 1 178 ? 20.446 -26.589 -2.839 1.00 80.62 178 ASP A C 1
ATOM 1389 O O . ASP A 1 178 ? 19.730 -27.112 -3.692 1.00 80.62 178 ASP A O 1
ATOM 1393 N N . ASP A 1 179 ? 20.184 -26.740 -1.537 1.00 85.06 179 ASP A N 1
ATOM 1394 C CA . ASP A 1 179 ? 19.120 -27.620 -1.022 1.00 85.06 179 ASP A CA 1
ATOM 1395 C C . ASP A 1 179 ? 17.707 -27.053 -1.199 1.00 85.06 179 ASP A C 1
ATOM 1397 O O . ASP A 1 179 ? 16.700 -27.745 -1.006 1.00 85.06 179 ASP A O 1
ATOM 1401 N N . LYS A 1 180 ? 17.592 -25.754 -1.495 1.00 84.06 180 LYS A N 1
ATOM 1402 C CA . LYS A 1 180 ? 16.304 -25.067 -1.455 1.00 84.06 180 LYS A CA 1
ATOM 1403 C C . LYS A 1 180 ? 15.665 -25.029 -2.824 1.00 84.06 180 LYS A C 1
ATOM 1405 O O . LYS A 1 180 ? 16.213 -24.541 -3.805 1.00 84.06 180 LYS A O 1
ATOM 1410 N N . ILE A 1 181 ? 14.409 -25.452 -2.839 1.00 85.81 181 ILE A N 1
ATOM 1411 C CA . ILE A 1 181 ? 13.502 -25.115 -3.915 1.00 85.81 181 ILE A CA 1
ATOM 1412 C C . ILE A 1 181 ? 13.050 -23.701 -3.705 1.00 85.81 181 ILE A C 1
ATOM 1414 O O . ILE A 1 181 ? 12.686 -23.262 -2.613 1.00 85.81 181 ILE A O 1
ATOM 1418 N N . ALA A 1 182 ? 12.966 -23.015 -4.807 1.00 82.69 182 ALA A N 1
ATOM 1419 C CA . ALA A 1 182 ? 12.265 -21.794 -4.859 1.00 82.69 182 ALA A CA 1
ATOM 1420 C C . ALA A 1 182 ? 11.033 -22.024 -5.845 1.00 82.69 182 ALA A C 1
ATOM 1422 O O . ALA A 1 182 ? 10.983 -22.950 -6.640 1.00 82.69 182 ALA A O 1
ATOM 1423 N N . VAL A 1 183 ? 10.001 -21.181 -5.788 1.00 84.19 183 VAL A N 1
ATOM 1424 C CA . VAL A 1 183 ? 8.707 -21.020 -6.495 1.00 84.19 183 VAL A CA 1
ATOM 1425 C C . VAL A 1 183 ? 8.390 -19.544 -6.968 1.00 84.19 183 VAL A C 1
ATOM 1427 O O . VAL A 1 183 ? 8.011 -18.695 -6.168 1.00 84.19 183 VAL A O 1
ATOM 1430 N N . ILE A 1 184 ? 8.561 -19.121 -8.229 1.00 82.81 184 ILE A N 1
ATOM 1431 C CA . ILE A 1 184 ? 8.389 -17.716 -8.679 1.00 82.81 184 ILE A CA 1
ATOM 1432 C C . ILE A 1 184 ? 6.921 -17.475 -9.015 1.00 82.81 184 ILE A C 1
ATOM 1434 O O . ILE A 1 184 ? 6.263 -18.319 -9.610 1.00 82.81 184 ILE A O 1
ATOM 1438 N N . VAL A 1 185 ? 6.419 -16.282 -8.684 1.00 80.94 185 VAL A N 1
ATOM 1439 C CA . VAL A 1 185 ? 5.129 -15.801 -9.196 1.00 80.94 185 VAL A CA 1
ATOM 1440 C C . VAL A 1 185 ? 5.408 -14.691 -10.207 1.00 80.94 185 VAL A C 1
ATOM 1442 O O . VAL A 1 185 ? 5.615 -13.539 -9.817 1.00 80.94 185 VAL A O 1
ATOM 1445 N N . GLY A 1 186 ? 5.496 -15.069 -11.481 1.00 82.81 186 GLY A N 1
ATOM 1446 C CA . GLY A 1 186 ? 5.885 -14.211 -12.602 1.00 82.81 186 GLY A CA 1
ATOM 1447 C C . GLY A 1 186 ? 6.686 -14.983 -13.652 1.00 82.81 186 GLY A C 1
ATOM 1448 O O . GLY A 1 186 ? 6.972 -16.167 -13.479 1.00 82.81 186 GLY A O 1
ATOM 1449 N N . THR A 1 187 ? 7.053 -14.311 -14.738 1.00 85.50 187 THR A N 1
ATOM 1450 C CA . THR A 1 187 ? 7.837 -14.905 -15.826 1.00 85.50 187 THR A CA 1
ATOM 1451 C C . THR A 1 187 ? 9.334 -14.888 -15.509 1.00 85.50 187 THR A C 1
ATOM 1453 O O . THR A 1 187 ? 9.844 -13.976 -14.849 1.00 85.50 187 THR A O 1
ATOM 1456 N N . VAL A 1 188 ? 10.049 -15.910 -15.979 1.00 86.62 188 VAL A N 1
ATOM 1457 C CA . VAL A 1 188 ? 11.514 -15.982 -15.923 1.00 86.62 188 VAL A CA 1
ATOM 1458 C C . VAL A 1 188 ? 12.041 -15.745 -17.325 1.00 86.62 188 VAL A C 1
ATOM 1460 O O . VAL A 1 188 ? 11.621 -16.415 -18.263 1.00 86.62 188 VAL A O 1
ATOM 1463 N N . THR A 1 189 ? 12.925 -14.766 -17.468 1.00 87.62 189 THR A N 1
ATOM 1464 C CA . THR A 1 189 ? 13.498 -14.372 -18.755 1.00 87.62 189 THR A CA 1
ATOM 1465 C C . THR A 1 189 ? 14.960 -14.776 -18.821 1.00 87.62 189 THR A C 1
ATOM 1467 O O . THR A 1 189 ? 15.716 -14.539 -17.871 1.00 87.62 189 THR A O 1
ATOM 1470 N N . ASP A 1 190 ? 15.354 -15.337 -19.959 1.00 85.62 190 ASP A N 1
ATOM 1471 C CA . ASP A 1 190 ? 16.747 -15.651 -20.251 1.00 85.62 190 ASP A CA 1
ATOM 1472 C C . ASP A 1 190 ? 17.610 -14.376 -20.334 1.00 85.62 190 ASP A C 1
ATOM 1474 O O . ASP A 1 190 ? 17.121 -13.279 -20.624 1.00 85.62 190 ASP A O 1
ATOM 1478 N N . ASP A 1 191 ? 18.897 -14.511 -20.027 1.00 84.00 191 ASP A N 1
ATOM 1479 C CA . ASP A 1 191 ? 19.887 -13.442 -20.091 1.00 84.00 191 ASP A CA 1
ATOM 1480 C C . ASP A 1 191 ? 21.118 -13.949 -20.841 1.00 84.00 191 ASP A C 1
ATOM 1482 O O . ASP A 1 191 ? 21.950 -14.647 -20.269 1.00 84.00 191 ASP A O 1
ATOM 1486 N N . LYS A 1 192 ? 21.270 -13.517 -22.101 1.00 85.06 192 LYS A N 1
ATOM 1487 C CA . LYS A 1 192 ? 22.374 -13.899 -23.006 1.00 85.06 192 LYS A CA 1
ATOM 1488 C C . LYS A 1 192 ? 23.781 -13.677 -22.434 1.00 85.06 192 LYS A C 1
ATOM 1490 O O . LYS A 1 192 ? 24.754 -14.146 -23.006 1.00 85.06 192 LYS A O 1
ATOM 1495 N N . ARG A 1 193 ? 23.914 -12.906 -21.351 1.00 86.50 193 ARG A N 1
ATOM 1496 C CA . ARG A 1 193 ? 25.191 -12.656 -20.662 1.00 86.50 193 ARG A CA 1
ATOM 1497 C C . ARG A 1 193 ? 25.600 -13.797 -19.727 1.00 86.50 193 ARG A C 1
ATOM 1499 O O . ARG A 1 193 ? 26.676 -13.726 -19.140 1.00 86.50 193 ARG A O 1
ATOM 1506 N N . VAL A 1 194 ? 24.724 -14.771 -19.505 1.00 84.69 194 VAL A N 1
ATOM 1507 C CA . VAL A 1 194 ? 24.974 -15.954 -18.685 1.00 84.69 194 VAL A CA 1
ATOM 1508 C C . VAL A 1 194 ? 25.217 -17.121 -19.628 1.00 84.69 194 VAL A C 1
ATOM 1510 O O . VAL A 1 194 ? 24.332 -17.486 -20.392 1.00 84.69 194 VAL A O 1
ATOM 1513 N N . TYR A 1 195 ? 26.421 -17.683 -19.577 1.00 82.94 195 TYR A N 1
ATOM 1514 C CA . TYR A 1 195 ? 26.815 -18.795 -20.444 1.00 82.94 195 TYR A CA 1
ATOM 1515 C C . TYR A 1 195 ? 26.513 -20.160 -19.820 1.00 82.94 195 TYR A C 1
ATOM 1517 O O . TYR A 1 195 ? 26.182 -21.099 -20.534 1.00 82.94 195 TYR A O 1
ATOM 1525 N N . GLU A 1 196 ? 26.561 -20.255 -18.490 1.00 82.06 196 GLU A N 1
ATOM 1526 C CA . GLU A 1 196 ? 26.287 -21.485 -17.751 1.00 82.06 196 GLU A CA 1
ATOM 1527 C C . GLU A 1 196 ? 25.177 -21.253 -16.729 1.00 82.06 196 GLU A C 1
ATOM 1529 O O . GLU A 1 196 ? 25.236 -20.334 -15.905 1.00 82.06 196 GLU A O 1
ATOM 1534 N N . VAL A 1 197 ? 24.144 -22.092 -16.799 1.00 77.38 197 VAL A N 1
ATOM 1535 C CA . VAL A 1 197 ? 23.004 -22.051 -15.886 1.00 77.38 197 VAL A CA 1
ATOM 1536 C C . VAL A 1 197 ? 23.090 -23.272 -14.970 1.00 77.38 197 VAL A C 1
ATOM 1538 O O . VAL A 1 197 ? 22.910 -24.393 -15.446 1.00 77.38 197 VAL A O 1
ATOM 1541 N N . PRO A 1 198 ? 23.353 -23.092 -13.664 1.00 75.62 198 PRO A N 1
ATOM 1542 C CA . PRO A 1 198 ? 23.327 -24.202 -12.723 1.00 75.62 198 PRO A CA 1
ATOM 1543 C C . PRO A 1 198 ? 21.892 -24.719 -12.554 1.00 75.62 198 PRO A C 1
ATOM 1545 O O . PRO A 1 198 ? 20.915 -24.003 -12.797 1.00 75.62 198 PRO A O 1
ATOM 1548 N N . ALA A 1 199 ? 21.745 -25.972 -12.127 1.00 75.00 199 ALA A N 1
ATOM 1549 C CA . ALA A 1 199 ? 20.435 -26.563 -11.885 1.00 75.00 199 ALA A CA 1
ATOM 1550 C C . ALA A 1 199 ? 19.754 -25.875 -10.686 1.00 75.00 199 ALA A C 1
ATOM 1552 O O . ALA A 1 199 ? 20.226 -25.971 -9.558 1.00 75.00 199 ALA A O 1
ATOM 1553 N N . ILE A 1 200 ? 18.638 -25.174 -10.918 1.00 73.75 200 ILE A N 1
ATOM 1554 C CA . ILE A 1 200 ? 17.931 -24.406 -9.883 1.00 73.75 200 ILE A CA 1
ATOM 1555 C C . ILE A 1 200 ? 16.424 -24.698 -9.912 1.00 73.75 200 ILE A C 1
ATOM 1557 O O . ILE A 1 200 ? 15.817 -24.833 -10.971 1.00 73.75 200 ILE A O 1
ATOM 1561 N N . LYS A 1 201 ? 15.790 -24.713 -8.734 1.00 62.16 201 LYS A N 1
ATOM 1562 C CA . LYS A 1 201 ? 14.330 -24.735 -8.531 1.00 62.16 201 LYS A CA 1
ATOM 1563 C C . LYS A 1 201 ? 13.959 -23.376 -7.873 1.00 62.16 201 LYS A C 1
ATOM 1565 O O . LYS A 1 201 ? 14.651 -23.000 -6.936 1.00 62.16 201 LYS A O 1
ATOM 1570 N N . VAL A 1 202 ? 12.995 -22.560 -8.354 1.00 56.78 202 VAL A N 1
ATOM 1571 C CA . VAL A 1 202 ? 13.042 -21.054 -8.241 1.00 56.78 202 VAL A CA 1
ATOM 1572 C C . VAL A 1 202 ? 11.840 -20.229 -7.648 1.00 56.78 202 VAL A C 1
ATOM 1574 O O . VAL A 1 202 ? 10.801 -20.408 -8.255 1.00 56.78 202 VAL A O 1
ATOM 1577 N N . LEU A 1 203 ? 11.942 -19.356 -6.556 1.00 52.38 203 LEU A N 1
ATOM 1578 C CA . LEU A 1 203 ? 10.980 -18.500 -5.687 1.00 52.38 203 LEU A CA 1
ATOM 1579 C C . LEU A 1 203 ? 11.627 -17.186 -5.372 1.00 52.38 203 LEU A C 1
ATOM 1581 O O . LEU A 1 203 ? 12.274 -16.984 -4.348 1.00 52.38 203 LEU A O 1
ATOM 1585 N N . LEU A 1 204 ? 11.348 -16.235 -6.225 1.00 62.12 204 LEU A N 1
ATOM 1586 C CA . LEU A 1 204 ? 11.758 -14.872 -6.041 1.00 62.12 204 LEU A CA 1
ATOM 1587 C C . LEU A 1 204 ? 10.660 -14.001 -6.636 1.00 62.12 204 LEU A C 1
ATOM 1589 O O . LEU A 1 204 ? 9.723 -14.477 -7.283 1.00 62.12 204 LEU A O 1
ATOM 1593 N N . ARG A 1 205 ? 10.741 -12.706 -6.370 1.00 68.31 205 ARG A N 1
ATOM 1594 C CA . ARG A 1 205 ? 9.968 -11.715 -7.110 1.00 68.31 205 ARG A CA 1
ATOM 1595 C C . ARG A 1 205 ? 10.954 -10.788 -7.792 1.00 68.31 205 ARG A C 1
ATOM 1597 O O . ARG A 1 205 ? 11.949 -10.403 -7.178 1.00 68.31 205 ARG A O 1
ATOM 1604 N N . GLY A 1 206 ? 10.659 -10.418 -9.032 1.00 71.88 206 GLY A N 1
ATOM 1605 C CA . GLY A 1 206 ? 11.446 -9.427 -9.744 1.00 71.88 206 GLY A CA 1
ATOM 1606 C C . GLY A 1 206 ? 11.357 -8.045 -9.097 1.00 71.88 206 GLY A C 1
ATOM 1607 O O . GLY A 1 206 ? 10.501 -7.788 -8.239 1.00 71.88 206 GLY A O 1
ATOM 1608 N N . PRO A 1 207 ? 12.240 -7.126 -9.503 1.00 77.81 207 PRO A N 1
ATOM 1609 C CA . PRO A 1 207 ? 12.199 -5.747 -9.042 1.00 77.81 207 PRO A CA 1
ATOM 1610 C C . PRO A 1 207 ? 10.923 -5.056 -9.543 1.00 77.81 207 PRO A C 1
ATOM 1612 O O . PRO A 1 207 ? 10.751 -4.836 -10.736 1.00 77.81 207 PRO A O 1
ATOM 1615 N N . LYS A 1 208 ? 10.028 -4.669 -8.627 1.00 77.44 208 LYS A N 1
ATOM 1616 C CA . LYS A 1 208 ? 8.765 -3.993 -8.984 1.00 77.44 208 LYS A CA 1
ATOM 1617 C C . LYS A 1 208 ? 8.984 -2.583 -9.547 1.00 77.44 208 LYS A C 1
ATOM 1619 O O . LYS A 1 208 ? 8.250 -2.150 -10.423 1.00 77.44 208 LYS A O 1
ATOM 1624 N N . ASN A 1 209 ? 9.997 -1.879 -9.046 1.00 79.25 209 ASN A N 1
ATOM 1625 C CA . ASN A 1 209 ? 10.210 -0.458 -9.331 1.00 79.25 209 ASN A CA 1
ATOM 1626 C C . ASN A 1 209 ? 11.215 -0.208 -10.468 1.00 79.25 209 ASN A C 1
ATOM 1628 O O . ASN A 1 209 ? 11.650 0.918 -10.650 1.00 79.25 209 ASN A O 1
ATOM 1632 N N . ALA A 1 210 ? 11.607 -1.248 -11.212 1.00 79.62 210 ALA A N 1
ATOM 1633 C CA . ALA A 1 210 ? 12.577 -1.122 -12.303 1.00 79.62 210 ALA A CA 1
ATOM 1634 C C . ALA A 1 210 ? 11.938 -0.772 -13.660 1.00 79.62 210 ALA A C 1
ATOM 1636 O O . ALA A 1 210 ? 12.656 -0.530 -14.627 1.00 79.62 210 ALA A O 1
ATOM 1637 N N . SER A 1 211 ? 10.605 -0.766 -13.763 1.00 80.94 211 SER A N 1
ATOM 1638 C CA . SER A 1 211 ? 9.910 -0.403 -15.003 1.00 80.94 211 SER A CA 1
ATOM 1639 C C . SER A 1 211 ? 10.088 1.079 -15.329 1.00 80.94 211 SER A C 1
ATOM 1641 O O . SER A 1 211 ? 9.991 1.917 -14.433 1.00 80.94 211 SER A O 1
ATOM 1643 N N . THR A 1 212 ? 10.217 1.412 -16.612 1.00 82.62 212 THR A N 1
ATOM 1644 C CA . THR A 1 212 ? 10.360 2.795 -17.105 1.00 82.62 212 THR A CA 1
ATOM 1645 C C . THR A 1 212 ? 9.252 3.729 -16.623 1.00 82.62 212 THR A C 1
ATOM 1647 O O . THR A 1 212 ? 9.539 4.870 -16.279 1.00 82.62 212 THR A O 1
ATOM 1650 N N . ALA A 1 213 ? 8.014 3.236 -16.511 1.00 83.88 213 ALA A N 1
ATOM 1651 C CA . ALA A 1 213 ? 6.883 4.003 -15.991 1.00 83.88 213 ALA A CA 1
ATOM 1652 C C . ALA A 1 213 ? 7.128 4.541 -14.568 1.00 83.88 213 ALA A C 1
ATOM 1654 O O . ALA A 1 213 ? 6.778 5.678 -14.268 1.00 83.88 213 ALA A O 1
ATOM 1655 N N . VAL A 1 214 ? 7.795 3.763 -13.707 1.00 87.25 214 VAL A N 1
ATOM 1656 C CA . VAL A 1 214 ? 8.073 4.157 -12.315 1.00 87.25 214 VAL A CA 1
ATOM 1657 C C . VAL A 1 214 ? 9.060 5.319 -12.241 1.00 87.25 214 VAL A C 1
ATOM 1659 O O . VAL A 1 214 ? 8.979 6.117 -11.313 1.00 87.25 214 VAL A O 1
ATOM 1662 N N . ASN A 1 215 ? 9.915 5.494 -13.251 1.00 89.06 215 ASN A N 1
ATOM 1663 C CA . ASN A 1 215 ? 10.837 6.629 -13.308 1.00 89.06 215 ASN A CA 1
ATOM 1664 C C . ASN A 1 215 ? 10.114 7.972 -13.484 1.00 89.06 215 ASN A C 1
ATOM 1666 O O . ASN A 1 215 ? 10.712 9.013 -13.236 1.00 89.06 215 ASN A O 1
ATOM 1670 N N . HIS A 1 216 ? 8.851 7.961 -13.917 1.00 90.31 216 HIS A N 1
ATOM 1671 C CA . HIS A 1 216 ? 8.014 9.153 -14.057 1.00 90.31 216 HIS A CA 1
ATOM 1672 C C . HIS A 1 216 ? 7.115 9.406 -12.836 1.00 90.31 216 HIS A C 1
ATOM 1674 O O . HIS A 1 216 ? 6.367 10.382 -12.813 1.00 90.31 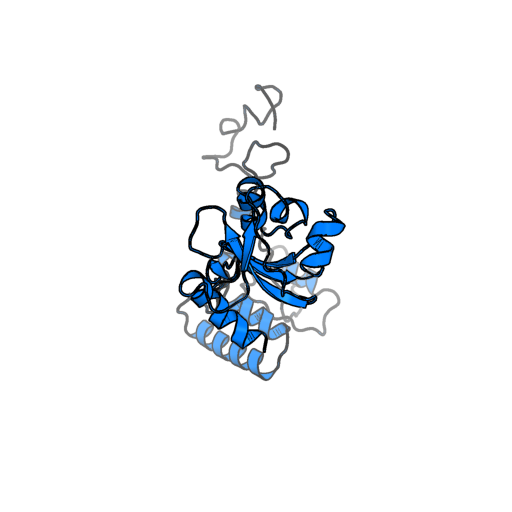216 HIS A O 1
ATOM 1680 N N . PHE A 1 217 ? 7.164 8.541 -11.820 1.00 90.56 217 PHE A N 1
ATOM 1681 C CA . PHE A 1 217 ? 6.371 8.680 -10.600 1.00 90.56 217 PHE A CA 1
ATOM 1682 C C . PHE A 1 217 ? 7.172 9.342 -9.475 1.00 90.56 217 PHE A C 1
ATOM 1684 O O . PHE A 1 217 ? 8.396 9.267 -9.432 1.00 90.56 217 PHE A O 1
ATOM 1691 N N . GLY A 1 218 ? 6.465 9.949 -8.519 1.00 90.62 218 GLY A N 1
ATOM 1692 C CA . GLY A 1 218 ? 7.058 10.619 -7.362 1.00 90.62 218 GLY A CA 1
ATOM 1693 C C . GLY A 1 218 ? 6.903 12.134 -7.435 1.00 90.62 218 GLY A C 1
ATOM 1694 O O . GLY A 1 218 ? 5.910 12.641 -7.951 1.00 90.62 218 GLY A O 1
ATOM 1695 N N . LYS A 1 219 ? 7.872 12.866 -6.878 1.00 92.56 219 LYS A N 1
ATOM 1696 C CA . LYS A 1 219 ? 7.871 14.335 -6.894 1.00 92.56 219 LYS A CA 1
ATOM 1697 C C . LYS A 1 219 ? 7.860 14.854 -8.336 1.00 92.56 219 LYS A C 1
ATOM 1699 O O . LYS A 1 219 ? 8.536 14.278 -9.185 1.00 92.56 219 LYS A O 1
ATOM 1704 N N . SER A 1 220 ? 7.131 15.936 -8.609 1.00 90.38 220 SER A N 1
ATOM 1705 C CA . SER A 1 220 ? 7.053 16.503 -9.963 1.00 90.38 220 SER A CA 1
ATOM 1706 C C . SER A 1 220 ? 8.450 16.845 -10.509 1.00 90.38 220 SER A C 1
ATOM 1708 O O . SER A 1 220 ? 9.265 17.387 -9.759 1.00 90.38 220 SER A O 1
ATOM 1710 N N . PRO A 1 221 ? 8.758 16.573 -11.789 1.00 90.12 221 PRO A N 1
ATOM 1711 C CA . PRO A 1 221 ? 10.016 16.998 -12.393 1.00 90.12 221 PRO A CA 1
ATOM 1712 C C . PRO A 1 221 ? 10.203 18.515 -12.252 1.00 90.12 221 PRO A C 1
ATOM 1714 O O . PRO A 1 221 ? 9.313 19.284 -12.608 1.00 90.12 221 PRO A O 1
ATOM 1717 N N . GLY A 1 222 ? 11.360 18.944 -11.741 1.00 87.19 222 GLY A N 1
ATOM 1718 C CA . GLY A 1 222 ? 11.656 20.368 -11.547 1.00 87.19 222 GLY A CA 1
ATOM 1719 C C . GLY A 1 222 ? 11.250 20.929 -10.184 1.00 87.19 222 GLY A C 1
ATOM 1720 O O . GLY A 1 222 ? 11.224 22.146 -10.033 1.00 87.19 222 GLY A O 1
ATOM 1721 N N . VAL A 1 223 ? 10.973 20.074 -9.189 1.00 90.62 223 VAL A N 1
ATOM 1722 C CA . VAL A 1 223 ? 11.041 20.468 -7.769 1.00 90.62 223 VAL A CA 1
ATOM 1723 C C . VAL A 1 223 ? 12.394 20.066 -7.169 1.00 90.62 223 VAL A C 1
ATOM 1725 O O . VAL A 1 223 ? 12.949 19.043 -7.593 1.00 90.62 223 VAL A O 1
ATOM 1728 N N . PRO A 1 224 ? 12.939 20.817 -6.192 1.00 89.75 224 PRO A N 1
ATOM 1729 C CA . PRO A 1 224 ? 14.228 20.485 -5.591 1.00 89.75 224 PRO A CA 1
ATOM 1730 C C . PRO A 1 224 ? 14.244 19.053 -5.042 1.00 89.75 224 PRO A C 1
ATOM 1732 O O . PRO A 1 224 ? 13.276 18.605 -4.418 1.00 89.75 224 PRO A O 1
ATOM 1735 N N . HIS A 1 225 ? 15.350 18.337 -5.257 1.00 89.06 225 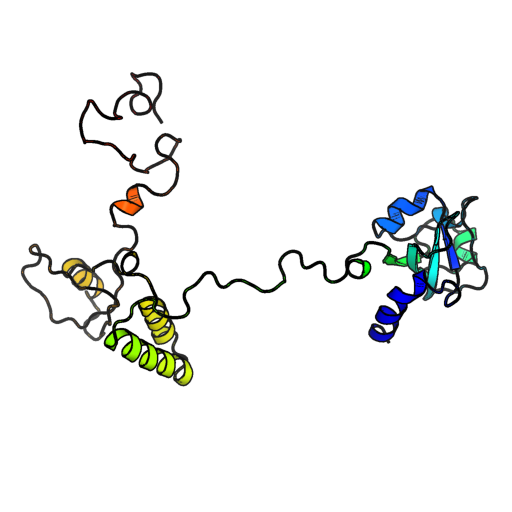HIS A N 1
ATOM 1736 C CA . HIS A 1 225 ? 15.521 16.930 -4.856 1.00 89.06 225 HIS A CA 1
ATOM 1737 C C . HIS A 1 225 ? 14.519 15.960 -5.518 1.00 89.06 225 HIS A C 1
ATOM 1739 O O . HIS A 1 225 ? 14.116 14.958 -4.918 1.00 89.06 225 HIS A O 1
ATOM 1745 N N . SER A 1 226 ? 14.069 16.261 -6.741 1.00 91.88 226 SER A N 1
ATOM 1746 C CA . SER A 1 226 ? 13.329 15.309 -7.578 1.00 91.88 226 SER A CA 1
ATOM 1747 C C . SER A 1 226 ? 14.279 14.527 -8.489 1.00 91.88 226 SER A C 1
ATOM 1749 O O . SER A 1 226 ? 15.146 15.097 -9.142 1.00 91.88 226 SER A O 1
ATOM 1751 N N . HIS A 1 227 ? 14.082 13.209 -8.560 1.00 88.69 227 HIS A N 1
ATOM 1752 C CA . HIS A 1 227 ? 14.784 12.315 -9.497 1.00 88.69 227 HIS A CA 1
ATOM 1753 C C . HIS A 1 227 ? 13.860 11.792 -10.609 1.00 88.69 227 HIS A C 1
ATOM 1755 O O . HIS A 1 227 ? 14.222 10.891 -11.359 1.00 88.69 227 HIS A O 1
ATOM 1761 N N . THR A 1 228 ? 12.651 12.347 -10.693 1.00 91.81 228 THR A N 1
ATOM 1762 C CA . THR A 1 228 ? 11.597 11.918 -11.610 1.00 91.81 228 THR A CA 1
ATOM 1763 C C . THR A 1 228 ? 11.884 12.399 -13.028 1.00 91.81 228 THR A C 1
ATOM 1765 O O . THR A 1 228 ? 12.127 13.588 -13.265 1.00 91.81 228 THR A O 1
ATOM 1768 N N . ASN A 1 229 ? 11.807 11.485 -13.990 1.00 90.00 229 ASN A N 1
ATOM 1769 C CA . ASN A 1 229 ? 11.978 11.801 -15.399 1.00 90.00 229 ASN A CA 1
ATOM 1770 C C . ASN A 1 229 ? 10.753 12.565 -15.931 1.00 90.00 229 ASN A C 1
ATOM 1772 O O . ASN A 1 229 ? 9.618 12.148 -15.689 1.00 90.00 229 ASN A O 1
ATOM 1776 N N . PRO A 1 230 ? 10.943 13.658 -16.688 1.00 91.19 230 PRO A N 1
ATOM 1777 C CA . PRO A 1 230 ? 9.839 14.320 -17.372 1.00 91.19 230 PRO A CA 1
ATOM 1778 C C . PRO A 1 230 ? 9.337 13.499 -18.567 1.00 91.19 230 PRO A C 1
ATOM 1780 O O . PRO A 1 230 ? 10.084 12.718 -19.162 1.00 91.19 230 PRO A O 1
ATOM 1783 N N . TYR A 1 231 ? 8.067 13.689 -18.928 1.00 92.44 231 TYR A N 1
ATOM 1784 C CA . TYR A 1 231 ? 7.504 13.155 -20.168 1.00 92.44 231 TYR A CA 1
ATOM 1785 C C . TYR A 1 231 ? 7.885 14.070 -21.332 1.00 92.44 231 TYR A C 1
ATOM 1787 O O . TYR A 1 231 ? 7.261 15.104 -21.537 1.00 92.44 231 TYR A O 1
ATOM 1795 N N . VAL A 1 232 ? 8.905 13.681 -22.099 1.00 91.69 232 VAL A N 1
ATOM 1796 C CA . VAL A 1 232 ? 9.436 14.486 -23.210 1.00 91.69 232 VAL A CA 1
ATOM 1797 C C . VAL A 1 232 ? 9.103 13.834 -24.548 1.00 91.69 232 VAL A C 1
ATOM 1799 O O . VAL A 1 232 ? 9.214 12.618 -24.691 1.00 91.69 232 VAL A O 1
ATOM 1802 N N . ARG A 1 233 ? 8.761 14.647 -25.558 1.00 90.88 233 ARG A N 1
ATOM 1803 C CA . ARG A 1 233 ? 8.458 14.172 -26.925 1.00 90.88 233 ARG A CA 1
ATOM 1804 C C . ARG A 1 233 ? 9.619 13.420 -27.580 1.00 90.88 233 ARG A C 1
ATOM 1806 O O . ARG A 1 233 ? 9.400 12.414 -28.240 1.00 90.88 233 ARG A O 1
ATOM 1813 N N . SER A 1 234 ? 10.847 13.916 -27.431 1.00 92.88 234 SER A N 1
ATOM 1814 C CA . SER A 1 234 ? 12.045 13.228 -27.914 1.00 92.88 234 SER A CA 1
ATOM 1815 C C . SER A 1 234 ? 13.250 13.535 -27.030 1.00 92.88 234 SER A C 1
ATOM 1817 O O . SER A 1 234 ? 13.265 14.520 -26.289 1.00 92.88 234 SER A O 1
ATOM 1819 N N . LYS A 1 235 ? 14.280 12.694 -27.117 1.00 90.25 235 LYS A N 1
ATOM 1820 C CA . LYS A 1 235 ? 15.557 12.952 -26.453 1.00 90.25 235 LYS A CA 1
ATOM 1821 C C . LYS A 1 235 ? 16.382 13.918 -27.299 1.00 90.25 235 LYS A C 1
ATOM 1823 O O . LYS A 1 235 ? 16.527 13.727 -28.500 1.00 90.25 235 LYS A O 1
ATOM 1828 N N . GLY A 1 236 ? 16.983 14.922 -26.671 1.00 91.62 236 GLY A N 1
ATOM 1829 C CA . GLY A 1 236 ? 17.957 15.780 -27.341 1.00 91.62 236 GLY A CA 1
ATOM 1830 C C . GLY A 1 236 ? 18.107 17.146 -26.690 1.00 91.62 236 GLY A C 1
ATOM 1831 O O . GLY A 1 236 ? 17.305 17.552 -25.856 1.00 91.62 236 GLY A O 1
ATOM 1832 N N . ARG A 1 237 ? 19.130 17.896 -27.117 1.00 88.62 237 ARG A N 1
ATOM 1833 C CA . ARG A 1 237 ? 19.452 19.227 -26.569 1.00 88.62 237 ARG A CA 1
ATOM 1834 C C . ARG A 1 237 ? 18.288 20.223 -26.661 1.00 88.62 237 ARG A C 1
ATOM 1836 O O . ARG A 1 237 ? 18.200 21.114 -25.821 1.00 88.62 237 ARG A O 1
ATOM 1843 N N . LYS A 1 238 ? 17.440 20.093 -27.687 1.00 91.81 238 LYS A N 1
ATOM 1844 C CA . LYS A 1 238 ? 16.330 21.015 -27.975 1.00 91.81 238 LYS A CA 1
ATOM 1845 C C . LYS A 1 238 ? 15.089 20.783 -27.099 1.00 91.81 238 LYS A C 1
ATOM 1847 O O . LYS A 1 238 ? 14.247 21.670 -27.040 1.00 91.81 238 LYS A O 1
ATOM 1852 N N . PHE A 1 239 ? 14.973 19.644 -26.414 1.00 91.44 239 PHE A N 1
ATOM 1853 C CA . PHE A 1 239 ? 13.758 19.267 -25.689 1.00 91.44 239 PHE A CA 1
ATOM 1854 C C . PHE A 1 239 ? 14.004 19.253 -24.176 1.00 91.44 239 PHE A C 1
ATOM 1856 O O . PHE A 1 239 ? 14.830 18.487 -23.690 1.00 91.44 239 PHE A O 1
ATOM 1863 N N . GLU A 1 240 ? 13.314 20.137 -23.446 1.00 87.44 240 GLU A N 1
ATOM 1864 C CA . GLU A 1 240 ? 13.273 20.211 -21.969 1.00 87.44 240 GLU A CA 1
ATOM 1865 C C . GLU A 1 240 ? 14.636 20.225 -21.236 1.00 87.44 240 GLU A C 1
ATOM 1867 O O . GLU A 1 240 ? 14.739 19.882 -20.060 1.00 87.44 240 GLU A O 1
ATOM 1872 N N . GLY A 1 241 ? 15.699 20.669 -21.915 1.00 87.50 241 GLY A N 1
ATOM 1873 C CA . GLY A 1 241 ? 17.071 20.680 -21.392 1.00 87.50 241 GLY A CA 1
ATOM 1874 C C . GLY A 1 241 ? 17.647 22.060 -21.056 1.00 87.50 241 GLY A C 1
ATOM 1875 O O . GLY A 1 241 ? 18.851 22.150 -20.810 1.00 87.50 241 GLY A O 1
ATOM 1876 N N . ALA A 1 242 ? 16.846 23.132 -21.108 1.00 90.12 242 ALA A N 1
ATOM 1877 C CA . ALA A 1 242 ? 17.301 24.520 -20.964 1.00 90.12 242 ALA A CA 1
ATOM 1878 C C . ALA A 1 242 ? 17.025 25.101 -19.562 1.00 90.12 242 ALA A C 1
ATOM 1880 O O . ALA A 1 242 ? 17.812 24.879 -18.639 1.00 90.12 242 ALA A O 1
ATOM 1881 N N . ARG A 1 243 ? 15.936 25.866 -19.403 1.00 90.31 243 ARG A N 1
ATOM 1882 C CA . ARG A 1 243 ? 15.549 26.498 -18.132 1.00 90.31 243 ARG A CA 1
ATOM 1883 C C . ARG A 1 243 ? 15.182 25.439 -17.088 1.00 90.31 243 ARG A C 1
ATOM 1885 O O . ARG A 1 243 ? 14.568 24.436 -17.434 1.00 90.31 243 ARG A O 1
ATOM 1892 N N . GLY A 1 244 ? 15.581 25.635 -15.831 1.00 88.06 244 GLY A N 1
ATOM 1893 C CA . GLY A 1 244 ? 15.310 24.697 -14.731 1.00 88.06 244 GLY A CA 1
ATOM 1894 C C . GLY A 1 244 ? 16.253 23.488 -14.677 1.00 88.06 244 GLY A C 1
ATOM 1895 O O . GLY A 1 244 ? 16.268 22.776 -13.680 1.00 88.06 244 GLY A O 1
ATOM 1896 N N . ARG A 1 245 ? 17.076 23.259 -15.712 1.00 89.19 245 ARG A N 1
ATOM 1897 C CA . ARG A 1 245 ? 18.055 22.153 -15.776 1.00 89.19 245 ARG A CA 1
ATOM 1898 C C . ARG A 1 245 ? 19.510 22.619 -15.753 1.00 89.19 245 ARG A C 1
ATOM 1900 O O . ARG A 1 245 ? 20.405 21.820 -15.486 1.00 89.19 245 ARG A O 1
ATOM 1907 N N . ARG A 1 246 ? 19.771 23.898 -16.042 1.00 89.94 246 ARG A N 1
ATOM 1908 C CA . ARG A 1 246 ? 21.122 24.473 -16.140 1.00 89.94 246 ARG A CA 1
ATOM 1909 C C . ARG A 1 246 ? 21.204 25.798 -15.399 1.00 89.94 246 ARG A C 1
ATOM 1911 O O . ARG A 1 246 ? 20.313 26.628 -15.539 1.00 89.94 246 ARG A O 1
ATOM 1918 N N . ASN A 1 247 ? 22.332 26.038 -14.732 1.00 90.62 247 ASN A N 1
ATOM 1919 C CA . ASN A 1 247 ? 22.588 27.305 -14.037 1.00 90.62 247 ASN A CA 1
ATOM 1920 C C . ASN A 1 247 ? 22.595 28.502 -15.004 1.00 90.62 247 ASN A C 1
ATOM 1922 O O . ASN A 1 247 ? 22.125 29.575 -14.658 1.00 90.62 247 ASN A O 1
ATOM 1926 N N . SER A 1 248 ? 23.062 28.310 -16.244 1.00 93.56 248 SER A N 1
ATOM 1927 C CA . SER A 1 248 ? 23.188 29.382 -17.245 1.00 93.56 248 SER A CA 1
ATOM 1928 C C . SER A 1 248 ? 21.871 29.841 -17.880 1.00 93.56 248 SER A C 1
ATOM 1930 O O . SER A 1 248 ? 21.871 30.761 -18.694 1.00 93.56 248 SER A O 1
ATOM 1932 N N . ARG A 1 249 ? 20.737 29.199 -17.572 1.00 87.50 249 ARG A N 1
ATOM 1933 C CA . ARG A 1 249 ? 19.424 29.523 -18.152 1.00 87.50 249 ARG A CA 1
ATOM 1934 C C . ARG A 1 249 ? 18.401 29.771 -17.040 1.00 87.50 249 ARG A C 1
ATOM 1936 O O . ARG A 1 249 ? 17.454 29.008 -16.871 1.00 87.50 249 ARG A O 1
ATOM 1943 N N . GLY A 1 250 ? 18.597 30.857 -16.294 1.00 90.50 250 GLY A N 1
ATOM 1944 C CA . GLY A 1 250 ? 17.679 31.345 -15.260 1.00 90.50 250 GLY A CA 1
ATOM 1945 C C . GLY A 1 250 ? 17.909 30.707 -13.892 1.00 90.50 250 GLY A C 1
ATOM 1946 O O . GLY A 1 250 ? 18.377 31.376 -12.983 1.00 90.50 250 GLY A O 1
ATOM 1947 N N . PHE A 1 251 ? 17.581 29.424 -13.740 1.00 89.25 251 PHE A N 1
ATOM 1948 C CA . PHE A 1 251 ? 17.796 28.676 -12.496 1.00 89.25 251 PHE A CA 1
ATOM 1949 C C . PHE A 1 251 ? 17.941 27.177 -12.781 1.00 89.25 251 PHE A C 1
ATOM 1951 O O . PHE A 1 251 ? 17.528 26.694 -13.842 1.00 89.25 251 PHE A O 1
ATOM 1958 N N . ARG A 1 252 ? 18.509 26.436 -11.825 1.00 88.25 252 ARG A N 1
ATOM 1959 C CA . ARG A 1 252 ? 18.609 24.972 -11.850 1.00 88.25 252 ARG A CA 1
ATOM 1960 C C . ARG A 1 252 ? 17.926 24.396 -10.621 1.00 88.25 252 ARG A C 1
ATOM 1962 O O . ARG A 1 252 ? 18.127 24.914 -9.526 1.00 88.25 252 ARG A O 1
ATOM 1969 N N . VAL A 1 253 ? 17.151 23.339 -10.838 1.00 85.44 253 VAL A N 1
ATOM 1970 C CA . VAL A 1 253 ? 16.466 22.578 -9.791 1.00 85.44 253 VAL A CA 1
ATOM 1971 C C . VAL A 1 253 ? 17.099 21.211 -9.604 1.00 85.44 253 VAL A C 1
ATOM 1973 O O . VAL A 1 253 ? 17.547 20.644 -10.630 1.00 85.44 253 VAL A O 1
#

InterPro domains:
  IPR000039 Large ribosomal subunit protein eL18 [PTHR10934] (105-202)
  IPR002478 PUA domain [PF01472] (21-98)
  IPR002478 PUA domain [SM00359] (20-99)
  IPR004521 Uncharacterised domain CHP00451 [TIGR00451] (19-100)
  IPR015947 PUA-like superfamily [SSF88697] (19-103)
  IPR021131 Large ribosomal subunit protein uL15/eL18 [PF17135] (105-202)
  IPR036227 Large ribosomal subunit protein uL15/eL18 superfamily [SSF52080] (125-202)

pLDDT: mean 81.75, std 12.7, range [26.86, 95.88]

Secondary structure (DSSP, 8-state):
-HHHHHHHHTTTTT-GGGSEEEEE-TTTHHHHTTTPPEETHHHHSTT-B--TTPPTT-EEEEEETT-SSEEEEEEESS-HHHHHHH-SSEEEEEEEETTSTTTTS---SS-SS----S-SS-----HHHHHHHHHHHHHHHHH--HHHHHHHHHHTS-GGGS--EEHHHHHHHHTT-TT-----SS-EE--TT--------------GGGSGGGGG-SSPTTSTT--PPP--SS-STTSS-STBB-TTSS-B-

Radius of gyration: 35.66 Å; chains: 1; bounding box: 67×63×79 Å